Protein AF-A0A6G0VZD7-F1 (afdb_monomer)

Foldseek 3Di:
DKWFWDDDDDDDDDDDDDDDDPDPDPDDCVPVPDDDDDDDDDDDDDDDPDPPDPDPPDDPPVLLVVLVVLDPDPDPDSALDDALCPDDWAQDPNATEGEHPCVLVSVLLVVLLVVCSPDPLSVVVLVPDPFLSSVLSVCSSPRGDDSVSVVSVCVLQPVVFDWDADPVRYTYTYNDDHNLSSQVSRCVVPAQKKKWKDFPDPPDPRNTDIDGHNAAEFADAFLLCVQVRQCVQQDKDWDQDPTPRGIMIIGMDGDRMHHYDHVNYDPPDDDDPVRHDQWHADPNIIIGDDD

Secondary structure (DSSP, 8-state):
------PPPPP------------TT----GGG--------PPPP------------SS---HHHHHHHHT--S------SS--GGGPPPEEETTEEEEEE--HHHHHHHHHHHHHHHH-HHHHHHHHH---HHHHHHHHHHHH-S-HHHHHHHHHHHTTTSPEEEPTTSEEEEE----HHHHHHHH-TTS-SEEEEEEESSTT-TTSEEEEEESSEE---SSGGGHHHHHHHHHS-EEEE-TTTSSEEEEEEEE-S---EE-TTS-TT----GGGS-SEEEETTEEEE---

Mean predicted aligned error: 14.08 Å

pLDDT: mean 77.72, std 22.99, range [26.14, 97.94]

Solvent-accessible surface area (backbone atoms only — not comparable to full-atom values): 17922 Å² total; per-residue (Å²): 120,64,39,38,57,49,84,87,89,84,86,84,90,87,83,89,82,91,79,77,101,77,75,92,77,77,76,81,56,74,91,79,66,71,70,80,93,70,92,80,79,90,82,88,80,84,85,78,93,67,81,74,71,80,72,75,92,62,82,79,59,64,68,62,46,56,44,60,71,69,56,97,59,95,68,90,71,93,60,76,70,81,53,27,78,79,50,76,72,42,80,54,96,95,40,38,36,41,52,28,48,33,59,32,54,52,52,52,42,49,54,51,21,48,45,39,72,78,31,70,69,41,35,55,54,41,72,73,46,86,43,67,55,46,47,48,21,51,47,38,50,76,65,30,72,48,78,62,52,58,51,51,51,46,65,66,44,55,87,75,32,70,72,44,80,47,98,83,71,34,39,36,30,65,49,75,68,52,46,67,58,46,40,52,69,53,25,58,96,56,35,18,28,38,35,43,33,38,29,76,54,85,93,42,93,49,30,77,37,79,46,74,27,32,53,40,84,45,76,44,92,46,60,77,40,47,53,64,29,50,49,61,60,40,45,74,43,78,44,73,28,95,87,77,70,41,60,23,40,36,35,35,41,72,48,76,38,44,42,68,44,55,87,61,54,65,92,88,62,88,72,62,76,85,54,46,62,55,58,41,71,55,92,76,27,45,14,56,49,88,132

Organism: Aphis craccivora (NCBI:txid307492)

Structure (mmCIF, N/CA/C/O backbone):
data_AF-A0A6G0VZD7-F1
#
_entry.id   AF-A0A6G0VZD7-F1
#
loop_
_atom_site.group_PDB
_atom_site.id
_atom_site.type_symbol
_atom_site.label_atom_id
_atom_site.label_alt_id
_atom_site.label_comp_id
_atom_site.label_asym_id
_atom_site.label_entity_id
_atom_site.label_seq_id
_atom_site.pdbx_PDB_ins_code
_atom_site.Cartn_x
_atom_site.Cartn_y
_atom_site.Cartn_z
_atom_site.occupancy
_atom_site.B_iso_or_equiv
_atom_site.auth_seq_id
_atom_site.auth_comp_id
_atom_site.auth_asym_id
_atom_site.auth_atom_id
_atom_site.pdbx_PDB_model_num
ATOM 1 N N . MET A 1 1 ? 7.278 -0.079 5.081 1.00 34.28 1 MET A N 1
ATOM 2 C CA . MET A 1 1 ? 8.484 0.716 4.776 1.00 34.28 1 MET A CA 1
ATOM 3 C C . MET A 1 1 ? 8.206 1.462 3.483 1.00 34.28 1 MET A C 1
ATOM 5 O O . MET A 1 1 ? 7.762 0.816 2.543 1.00 34.28 1 MET A O 1
ATOM 9 N N . HIS A 1 2 ? 8.312 2.791 3.491 1.00 32.62 2 HIS A N 1
ATOM 10 C CA . HIS A 1 2 ? 7.679 3.671 2.505 1.00 32.62 2 HIS A CA 1
ATOM 11 C C . HIS A 1 2 ? 8.630 4.766 2.012 1.00 32.62 2 HIS A C 1
ATOM 13 O O . HIS A 1 2 ? 9.631 5.023 2.663 1.00 32.62 2 HIS A O 1
ATOM 19 N N . LEU A 1 3 ? 8.330 5.346 0.854 1.00 30.94 3 LEU A N 1
ATOM 20 C CA . LEU A 1 3 ? 9.255 6.007 -0.064 1.00 30.94 3 LEU A CA 1
ATOM 21 C C . LEU A 1 3 ? 8.442 7.107 -0.819 1.00 30.94 3 LEU A C 1
ATOM 23 O O . LEU A 1 3 ? 7.306 6.808 -1.193 1.00 30.94 3 LEU A O 1
ATOM 27 N N . GLU A 1 4 ? 9.015 8.288 -1.142 1.00 47.53 4 GLU A N 1
ATOM 28 C CA . GLU A 1 4 ? 8.396 9.515 -1.770 1.00 47.53 4 GLU A CA 1
ATOM 29 C C . GLU A 1 4 ? 8.800 9.943 -3.233 1.00 47.53 4 GLU A C 1
ATOM 31 O O . GLU A 1 4 ? 9.709 9.407 -3.825 1.00 47.53 4 GLU A O 1
ATOM 36 N N . GLY A 1 5 ? 8.295 11.040 -3.828 1.00 28.33 5 GLY A N 1
ATOM 37 C CA . GLY A 1 5 ? 9.276 11.900 -4.528 1.00 28.33 5 GLY A CA 1
ATOM 38 C C . GLY A 1 5 ? 8.894 13.142 -5.312 1.00 28.33 5 GLY A C 1
ATOM 39 O O . GLY A 1 5 ? 7.770 13.619 -5.232 1.00 28.33 5 GLY A O 1
ATOM 40 N N . ILE A 1 6 ? 9.921 13.724 -5.955 1.00 49.47 6 ILE A N 1
ATOM 41 C CA . ILE A 1 6 ? 10.034 15.157 -6.288 1.00 49.47 6 ILE A CA 1
ATOM 42 C C . ILE A 1 6 ? 10.429 15.379 -7.768 1.00 49.47 6 ILE A C 1
ATOM 44 O O . ILE A 1 6 ? 11.366 14.745 -8.243 1.00 49.47 6 ILE A O 1
ATOM 48 N N . GLU A 1 7 ? 9.744 16.305 -8.458 1.00 44.50 7 GLU A N 1
ATOM 49 C CA . GLU A 1 7 ? 9.974 16.775 -9.848 1.00 44.50 7 GLU A CA 1
ATOM 50 C C . GLU A 1 7 ? 11.036 17.914 -9.980 1.00 44.50 7 GLU A C 1
ATOM 52 O O . GLU A 1 7 ? 11.444 18.487 -8.967 1.00 44.50 7 GLU A O 1
ATOM 57 N N . PRO A 1 8 ? 11.536 18.247 -11.201 1.00 38.12 8 PRO A N 1
ATOM 58 C CA . PRO A 1 8 ? 12.857 18.866 -11.399 1.00 38.12 8 PRO A CA 1
ATOM 59 C C . PRO A 1 8 ? 12.905 20.409 -11.478 1.00 38.12 8 PRO A C 1
ATOM 61 O O . PRO A 1 8 ? 11.964 21.080 -11.891 1.00 38.12 8 PRO A O 1
ATOM 64 N N . LEU A 1 9 ? 14.083 20.961 -11.148 1.00 30.73 9 LEU A N 1
ATOM 65 C CA . LEU A 1 9 ? 14.437 22.391 -11.174 1.00 30.73 9 LEU A CA 1
ATOM 66 C C . LEU A 1 9 ? 14.861 22.891 -12.569 1.00 30.73 9 LEU A C 1
ATOM 68 O O . LEU A 1 9 ? 15.803 22.367 -13.167 1.00 30.73 9 LEU A O 1
ATOM 72 N N . THR A 1 10 ? 14.259 23.992 -13.025 1.00 30.97 10 THR A N 1
ATOM 73 C CA . THR A 1 10 ? 14.742 24.829 -14.139 1.00 30.97 10 THR A CA 1
ATOM 74 C C . THR A 1 10 ? 15.652 25.959 -13.637 1.00 30.97 10 THR A C 1
ATOM 76 O O . THR A 1 10 ? 15.308 26.663 -12.690 1.00 30.97 10 THR A O 1
ATOM 79 N N . LYS A 1 11 ? 16.811 26.150 -14.286 1.00 29.55 11 LYS A N 1
ATOM 80 C CA . LYS A 1 11 ? 17.779 27.243 -14.050 1.00 29.55 11 LYS A CA 1
ATOM 81 C C . LYS A 1 11 ? 17.488 28.458 -14.946 1.00 29.55 11 LYS A C 1
ATOM 83 O O . LYS A 1 11 ? 17.209 28.242 -16.121 1.00 29.55 11 LYS A O 1
ATOM 88 N N . LEU A 1 12 ? 17.705 29.683 -14.437 1.00 28.78 12 LEU A N 1
ATOM 89 C CA . LEU A 1 12 ? 18.718 30.662 -14.913 1.00 28.78 12 LEU A CA 1
ATOM 90 C C . LEU A 1 12 ? 18.488 32.097 -14.366 1.00 28.78 12 LEU A C 1
ATOM 92 O O . LEU A 1 12 ? 17.461 32.693 -14.661 1.00 28.78 12 LEU A O 1
ATOM 96 N N . ASN A 1 13 ? 19.541 32.616 -13.703 1.00 26.48 13 ASN A N 1
ATOM 97 C CA . ASN A 1 13 ? 20.134 33.979 -13.744 1.00 26.48 13 ASN A CA 1
ATOM 98 C C . ASN A 1 13 ? 19.316 35.211 -13.297 1.00 26.48 13 ASN A C 1
ATOM 100 O O . ASN A 1 13 ? 18.124 35.281 -13.531 1.00 26.48 13 ASN A O 1
ATOM 104 N N . SER A 1 14 ? 19.872 36.306 -12.760 1.00 27.41 14 SER A N 1
ATOM 105 C CA . SER A 1 14 ? 21.191 36.726 -12.236 1.00 27.41 14 SER A CA 1
ATOM 106 C C . SER A 1 14 ? 21.019 38.190 -11.785 1.00 27.41 14 SER A C 1
ATOM 108 O O . SER A 1 14 ? 20.418 38.927 -12.562 1.00 27.41 14 SER A O 1
ATOM 110 N N . SER A 1 15 ? 21.577 38.623 -10.649 1.00 27.17 15 SER A N 1
ATOM 111 C CA . SER A 1 15 ? 22.196 39.959 -10.460 1.00 27.17 15 SER A CA 1
ATOM 112 C C . SER A 1 15 ? 22.504 40.228 -8.982 1.00 27.17 15 SER A C 1
ATOM 114 O O . SER A 1 15 ? 21.659 39.996 -8.119 1.00 27.17 15 SER A O 1
ATOM 116 N N . ASP A 1 16 ? 23.720 40.716 -8.757 1.00 27.56 16 ASP A N 1
ATOM 117 C CA . ASP A 1 16 ? 24.373 41.101 -7.503 1.00 27.56 16 ASP A CA 1
ATOM 118 C C . ASP A 1 16 ? 23.571 42.094 -6.638 1.00 27.56 16 ASP A C 1
ATOM 120 O O . ASP A 1 16 ? 22.875 42.953 -7.173 1.00 27.56 16 ASP A O 1
ATOM 124 N N . ASP A 1 17 ? 23.691 42.028 -5.306 1.00 26.14 17 ASP A N 1
ATOM 125 C CA . ASP A 1 17 ? 24.612 42.898 -4.550 1.00 26.14 17 ASP A CA 1
ATOM 126 C C . ASP A 1 17 ? 24.594 42.562 -3.037 1.00 26.14 17 ASP A C 1
ATOM 128 O O . ASP A 1 17 ? 23.598 42.138 -2.452 1.00 26.14 17 ASP A O 1
ATOM 132 N N . SER A 1 18 ? 25.773 42.724 -2.453 1.00 34.00 18 SER A N 1
ATOM 133 C CA . SER A 1 18 ? 26.237 42.608 -1.073 1.00 34.00 18 SER A CA 1
ATOM 134 C C . SER A 1 18 ? 25.230 42.789 0.079 1.00 34.00 18 SER A C 1
ATOM 136 O O . SER A 1 18 ? 24.565 43.811 0.211 1.00 34.00 18 SER A O 1
ATOM 138 N N . THR A 1 19 ? 25.228 41.844 1.034 1.00 28.44 19 THR A N 1
ATOM 139 C CA . THR A 1 19 ? 25.033 42.140 2.472 1.00 28.44 19 THR A CA 1
ATOM 140 C C . THR A 1 19 ? 25.391 40.951 3.382 1.00 28.44 19 THR A C 1
ATOM 142 O O . THR A 1 19 ? 24.790 39.887 3.328 1.00 28.44 19 THR A O 1
ATOM 145 N N . SER A 1 20 ? 26.369 41.201 4.258 1.00 34.16 20 SER A N 1
ATOM 146 C CA . SER A 1 20 ? 26.693 40.531 5.530 1.00 34.16 20 SER A CA 1
ATOM 147 C C . SER A 1 20 ? 26.872 39.004 5.577 1.00 34.16 20 SER A C 1
ATOM 149 O O . SER A 1 20 ? 25.915 38.237 5.643 1.00 34.16 20 SER A O 1
ATOM 151 N N . GLU A 1 21 ? 28.127 38.590 5.767 1.00 38.69 21 GLU A N 1
ATOM 152 C CA . GLU A 1 21 ? 28.511 37.342 6.436 1.00 38.69 21 GLU A CA 1
ATOM 153 C C . GLU A 1 21 ? 27.916 37.281 7.857 1.00 38.69 21 GLU A C 1
ATOM 155 O O . GLU A 1 21 ? 28.543 37.698 8.828 1.00 38.69 21 GLU A O 1
ATOM 160 N N . LYS A 1 22 ? 26.683 36.782 7.989 1.00 41.47 22 LYS A N 1
ATOM 161 C CA . LYS A 1 22 ? 26.094 36.306 9.251 1.00 41.47 22 LYS A CA 1
ATOM 162 C C . LYS A 1 22 ? 25.025 35.248 8.961 1.00 41.47 22 LYS A C 1
ATOM 164 O O . LYS A 1 22 ? 23.849 35.579 8.895 1.00 41.47 22 LYS A O 1
ATOM 169 N N . SER A 1 23 ? 25.408 33.979 8.826 1.00 37.03 23 SER A N 1
ATOM 170 C CA . SER A 1 23 ? 24.446 32.873 9.018 1.00 37.03 23 SER A CA 1
ATOM 171 C C . SER A 1 23 ? 25.062 31.522 9.406 1.00 37.03 23 SER A C 1
ATOM 173 O O . SER A 1 23 ? 24.380 30.505 9.353 1.00 37.03 23 SER A O 1
ATOM 175 N N . LEU A 1 24 ? 26.326 31.474 9.847 1.00 35.16 24 LEU A N 1
ATOM 176 C CA . LEU A 1 24 ? 26.974 30.209 10.232 1.00 35.16 24 LEU A CA 1
ATOM 177 C C . LEU A 1 24 ? 26.784 29.794 11.705 1.00 35.16 24 LEU A C 1
ATOM 179 O O . LEU A 1 24 ? 27.427 28.846 12.129 1.00 35.16 24 LEU A O 1
ATOM 183 N N . ASP A 1 25 ? 25.879 30.428 12.458 1.00 41.25 25 ASP A N 1
ATOM 184 C CA . ASP A 1 25 ? 25.585 30.066 13.860 1.00 41.25 25 ASP A CA 1
ATOM 185 C C . ASP A 1 25 ? 24.070 30.025 14.163 1.00 41.25 25 ASP A C 1
ATOM 187 O O . ASP A 1 25 ? 23.598 30.513 15.193 1.00 41.25 25 ASP A O 1
ATOM 191 N N . GLU A 1 26 ? 23.266 29.431 13.277 1.00 39.47 26 GLU A N 1
ATOM 192 C CA . GLU A 1 26 ? 21.915 28.999 13.659 1.00 39.47 26 GLU A CA 1
ATOM 193 C C . GLU A 1 26 ? 21.992 27.628 14.340 1.00 39.47 26 GLU A C 1
ATOM 195 O O . GLU A 1 26 ? 22.017 26.577 13.704 1.00 39.47 26 GLU A O 1
ATOM 200 N N . PHE A 1 27 ? 22.060 27.641 15.671 1.00 46.78 27 PHE A N 1
ATOM 201 C CA . PHE A 1 27 ? 21.931 26.431 16.475 1.00 46.78 27 PHE A CA 1
ATOM 202 C C . PHE A 1 27 ? 20.505 25.875 16.369 1.00 46.78 27 PHE A C 1
ATOM 204 O O . PHE A 1 27 ? 19.533 26.565 16.687 1.00 46.78 27 PHE A O 1
ATOM 211 N N . GLU A 1 28 ? 20.383 24.605 15.975 1.00 40.72 28 GLU A N 1
ATOM 212 C CA . GLU A 1 28 ? 19.114 23.881 15.987 1.00 40.72 28 GLU A CA 1
ATOM 213 C C . GLU A 1 28 ? 18.522 23.835 17.404 1.00 40.72 28 GLU A C 1
ATOM 215 O O . GLU A 1 28 ? 19.101 23.283 18.341 1.00 40.72 28 GLU A O 1
ATOM 220 N N . ASN A 1 29 ? 17.320 24.385 17.560 1.00 54.06 29 ASN A N 1
ATOM 221 C CA . ASN A 1 29 ? 16.573 24.353 18.812 1.00 54.06 29 ASN A CA 1
ATOM 222 C C . ASN A 1 29 ? 15.575 23.186 18.831 1.00 54.06 29 ASN A C 1
ATOM 224 O O . ASN A 1 29 ? 14.357 23.386 18.881 1.00 54.06 29 ASN A O 1
ATOM 228 N N . TRP A 1 30 ? 16.084 21.955 18.795 1.00 43.00 30 TRP A N 1
ATOM 229 C CA . TRP A 1 30 ? 15.253 20.771 19.008 1.00 43.00 30 TRP A CA 1
ATOM 230 C C . TRP A 1 30 ? 14.670 20.787 20.432 1.00 43.00 30 TRP A C 1
ATOM 232 O O . TRP A 1 30 ? 15.390 20.815 21.431 1.00 43.00 30 TRP A O 1
ATOM 242 N N . GLY A 1 31 ? 13.338 20.813 20.536 1.00 49.12 31 GLY A N 1
ATOM 243 C CA . GLY A 1 31 ? 12.619 20.705 21.812 1.00 49.12 31 GLY A CA 1
ATOM 244 C C . GLY A 1 31 ? 12.655 21.936 22.732 1.00 49.12 31 GLY A C 1
ATOM 245 O O . GLY A 1 31 ? 12.258 21.818 23.890 1.00 49.12 31 GLY A O 1
ATOM 246 N N . GLY A 1 32 ? 13.098 23.111 22.266 1.00 49.31 32 GLY A N 1
ATOM 247 C CA . GLY A 1 32 ? 13.085 24.348 23.067 1.00 49.31 32 GLY A CA 1
ATOM 248 C C . GLY A 1 32 ? 14.172 24.433 24.150 1.00 49.31 32 GLY A C 1
ATOM 249 O O . GLY A 1 32 ? 14.052 25.236 25.076 1.00 49.31 32 GLY A O 1
ATOM 250 N N . LEU A 1 33 ? 15.209 23.593 24.072 1.00 52.69 33 LEU A N 1
ATOM 251 C CA . LEU A 1 33 ? 16.253 23.454 25.095 1.00 52.69 33 LEU A CA 1
ATOM 252 C C . LEU A 1 33 ? 17.585 24.126 24.735 1.00 52.69 33 LEU A C 1
ATOM 254 O O . LEU A 1 33 ? 18.528 24.035 25.525 1.00 52.69 33 LEU A O 1
ATOM 258 N N . GLY A 1 34 ? 17.674 24.819 23.597 1.00 46.91 34 GLY A N 1
ATOM 259 C CA . GLY A 1 34 ? 18.856 25.600 23.238 1.00 46.91 34 GLY A CA 1
ATOM 260 C C . GLY A 1 34 ? 19.119 26.692 24.277 1.00 46.91 34 GLY A C 1
ATOM 261 O O . GLY A 1 34 ? 18.441 27.717 24.297 1.00 46.91 34 GLY A O 1
ATOM 262 N N . LYS A 1 35 ? 20.084 26.474 25.176 1.00 51.50 35 LYS A N 1
ATOM 263 C CA . LYS A 1 35 ? 20.547 27.503 26.112 1.00 51.50 35 LYS A CA 1
ATOM 264 C C . LYS A 1 35 ? 21.835 28.123 25.574 1.00 51.50 35 LYS A C 1
ATOM 266 O O . LYS A 1 35 ? 22.757 27.371 25.260 1.00 51.50 35 LYS A O 1
ATOM 271 N N . PRO A 1 36 ? 21.943 29.462 25.512 1.00 44.94 36 PRO A N 1
ATOM 272 C CA . PRO A 1 36 ? 23.214 30.108 25.223 1.00 44.94 36 PRO A CA 1
ATOM 273 C C . PRO A 1 36 ? 24.221 29.765 26.329 1.00 44.94 36 PRO A C 1
ATOM 275 O O . PRO A 1 36 ? 23.852 29.674 27.502 1.00 44.94 36 PRO A O 1
ATOM 278 N N . ASN A 1 37 ? 25.481 29.546 25.946 1.00 42.22 37 ASN A N 1
ATOM 279 C CA . ASN A 1 37 ? 26.585 29.221 26.851 1.00 42.22 37 ASN A CA 1
ATOM 280 C C . ASN A 1 37 ? 26.626 30.180 28.054 1.00 42.22 37 ASN A C 1
ATOM 282 O O . ASN A 1 37 ? 26.999 31.343 27.919 1.00 42.22 37 ASN A O 1
ATOM 286 N N . ILE A 1 38 ? 26.292 29.677 29.244 1.00 41.00 38 ILE A N 1
ATOM 287 C CA . ILE A 1 38 ? 26.632 30.314 30.519 1.00 41.00 38 ILE A CA 1
ATOM 288 C C . ILE A 1 38 ? 27.769 29.480 31.123 1.00 41.00 38 ILE A C 1
ATOM 290 O O . ILE A 1 38 ? 27.589 28.269 31.285 1.00 41.00 38 ILE A O 1
ATOM 294 N N . PRO A 1 39 ? 28.925 30.068 31.481 1.00 35.41 39 PRO A N 1
ATOM 295 C CA . PRO A 1 39 ? 29.993 29.327 32.139 1.00 35.41 39 PRO A CA 1
ATOM 296 C C . PRO A 1 39 ? 29.530 28.909 33.540 1.00 35.41 39 PRO A C 1
ATOM 298 O O . PRO A 1 39 ? 29.250 29.753 34.392 1.00 35.41 39 PRO A O 1
ATOM 301 N N . VAL A 1 40 ? 29.434 27.603 33.793 1.00 38.69 40 VAL A N 1
ATOM 302 C CA . VAL A 1 40 ? 29.089 27.063 35.115 1.00 38.69 40 VAL A CA 1
ATOM 303 C C . VAL A 1 40 ? 30.378 26.846 35.910 1.00 38.69 40 VAL A C 1
ATOM 305 O O . VAL A 1 40 ? 31.167 25.959 35.597 1.00 38.69 40 VAL A O 1
ATOM 308 N N . PHE A 1 41 ? 30.588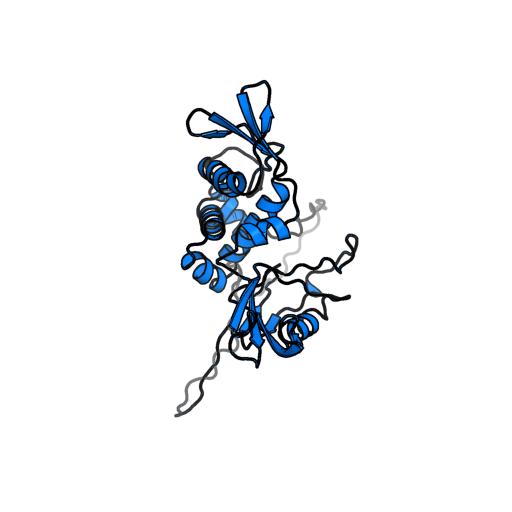 27.651 36.954 1.00 34.19 41 PHE A N 1
ATOM 309 C CA . PHE A 1 41 ? 31.619 27.412 37.970 1.00 34.19 41 PHE A CA 1
ATOM 310 C C . PHE A 1 41 ? 31.285 26.164 38.815 1.00 34.19 41 PHE A C 1
ATOM 312 O O . PHE A 1 41 ? 30.108 25.920 39.105 1.00 34.19 41 PHE A O 1
ATOM 319 N N . PRO A 1 42 ? 32.284 25.381 39.267 1.00 37.66 42 PRO A N 1
ATOM 320 C CA . PRO A 1 42 ? 32.035 24.136 39.981 1.00 37.66 42 PRO A CA 1
ATOM 321 C C . PRO A 1 42 ? 31.642 24.410 41.439 1.00 37.66 42 PRO A C 1
ATOM 323 O O . PRO A 1 42 ? 32.403 25.008 42.198 1.00 37.66 42 PRO A O 1
ATOM 326 N N . LYS A 1 43 ? 30.471 23.922 41.865 1.00 37.00 43 LYS A N 1
ATOM 327 C CA . LYS A 1 43 ? 30.165 23.735 43.291 1.00 37.00 43 LYS A CA 1
ATOM 328 C C . LYS A 1 43 ? 30.382 22.275 43.672 1.00 37.00 43 LYS A C 1
ATOM 330 O O . LYS A 1 43 ? 29.736 21.376 43.142 1.00 37.00 43 LYS A O 1
ATOM 335 N N . CYS A 1 44 ? 31.312 22.088 44.599 1.00 30.48 44 CYS A N 1
ATOM 336 C CA . CYS A 1 44 ? 31.650 20.835 45.252 1.00 30.48 44 CYS A CA 1
ATOM 337 C C . CYS A 1 44 ? 30.641 20.542 46.378 1.00 30.48 44 CYS A C 1
ATOM 339 O O . CYS A 1 44 ? 30.455 21.393 47.246 1.00 30.48 44 CYS A O 1
ATOM 341 N N . CYS A 1 45 ? 30.014 19.362 46.377 1.00 32.94 45 CYS A N 1
ATOM 342 C CA . CYS A 1 45 ? 29.608 18.646 47.593 1.00 32.94 45 CYS A CA 1
ATOM 343 C C . CYS A 1 45 ? 29.202 17.192 47.285 1.00 32.94 45 CYS A C 1
ATOM 345 O O . CYS A 1 45 ? 28.618 16.873 46.250 1.00 32.94 45 CYS A O 1
ATOM 347 N N . GLU A 1 46 ? 29.592 16.307 48.198 1.00 33.91 46 GLU A N 1
ATOM 348 C CA . GLU A 1 46 ? 29.735 14.866 48.026 1.00 33.91 46 GLU A CA 1
ATOM 349 C C . GLU A 1 46 ? 28.439 14.045 48.165 1.00 33.91 46 GLU A C 1
ATOM 351 O O . GLU A 1 46 ? 27.540 14.337 48.949 1.00 33.91 46 GLU A O 1
ATOM 356 N N . SER A 1 47 ? 28.442 12.949 47.403 1.00 40.81 47 SER A N 1
ATOM 357 C CA . SER A 1 47 ? 27.858 11.615 47.606 1.00 40.81 47 SER A CA 1
ATOM 358 C C . SER A 1 47 ? 26.500 11.434 48.317 1.00 40.81 47 SER A C 1
ATOM 360 O O . SER A 1 47 ? 26.372 11.486 49.535 1.00 40.81 47 SER A O 1
ATOM 362 N N . LYS A 1 48 ? 25.513 10.955 47.542 1.00 36.50 48 LYS A N 1
ATOM 363 C CA . LYS A 1 48 ? 24.680 9.795 47.921 1.00 36.50 48 LYS A CA 1
ATOM 364 C C . LYS A 1 48 ? 24.448 8.941 46.675 1.00 36.50 48 LYS A C 1
ATOM 366 O O . LYS A 1 48 ? 23.773 9.380 45.746 1.00 36.50 48 LYS A O 1
ATOM 371 N N . ASN A 1 49 ? 24.994 7.723 46.659 1.00 39.88 49 ASN A N 1
ATOM 372 C CA . ASN A 1 49 ? 24.777 6.725 45.607 1.00 39.88 49 ASN A CA 1
ATOM 373 C C . ASN A 1 49 ? 23.302 6.287 45.574 1.00 39.88 49 ASN A C 1
ATOM 375 O O . ASN A 1 49 ? 22.924 5.247 46.110 1.00 39.88 49 ASN A O 1
ATOM 379 N N . LYS A 1 50 ? 22.440 7.080 44.932 1.00 39.75 50 LYS A N 1
ATOM 380 C CA . LYS A 1 50 ? 21.138 6.602 44.468 1.00 39.75 50 LYS A CA 1
ATOM 381 C C . LYS A 1 50 ? 21.387 5.839 43.175 1.00 39.75 50 LYS A C 1
ATOM 383 O O . LYS A 1 50 ? 21.853 6.428 42.203 1.00 39.75 50 LYS A O 1
ATOM 388 N N . ARG A 1 51 ? 21.079 4.537 43.162 1.00 41.94 51 ARG A N 1
ATOM 389 C CA . ARG A 1 51 ? 21.009 3.742 41.926 1.00 41.94 51 ARG A CA 1
ATOM 390 C C . ARG A 1 51 ? 20.186 4.536 40.907 1.00 41.94 51 ARG A C 1
ATOM 392 O O . ARG A 1 51 ? 18.986 4.726 41.111 1.00 41.94 51 ARG A O 1
ATOM 399 N N . LYS A 1 52 ? 20.834 5.049 39.855 1.00 41.00 52 LYS A N 1
ATOM 400 C CA . LYS A 1 52 ? 20.141 5.688 38.734 1.00 41.00 52 LYS A CA 1
ATOM 401 C C . LYS A 1 52 ? 19.201 4.630 38.163 1.00 41.00 52 LYS A C 1
ATOM 403 O O . LYS A 1 52 ? 19.661 3.578 37.729 1.00 41.00 52 LYS A O 1
ATOM 408 N N . ARG A 1 53 ? 17.887 4.869 38.224 1.00 40.56 53 ARG A N 1
ATOM 409 C CA . ARG A 1 53 ? 16.943 4.105 37.400 1.00 40.56 53 ARG A CA 1
ATOM 410 C C . ARG A 1 53 ? 17.432 4.244 35.965 1.00 40.56 53 ARG A C 1
ATOM 412 O O . ARG A 1 53 ? 17.708 5.369 35.552 1.00 40.56 53 ARG A O 1
ATOM 419 N N . ASN A 1 54 ? 17.559 3.124 35.256 1.00 37.81 54 ASN A N 1
ATOM 420 C CA . ASN A 1 54 ? 17.849 3.135 33.829 1.00 37.81 54 ASN A CA 1
ATOM 421 C C . ASN A 1 54 ? 16.866 4.109 33.178 1.00 37.81 54 ASN A C 1
ATOM 423 O O . ASN A 1 54 ? 15.654 3.902 33.240 1.00 37.81 54 ASN A O 1
ATOM 427 N N . THR A 1 55 ? 17.385 5.214 32.652 1.00 42.16 55 THR A N 1
ATOM 428 C CA . THR A 1 55 ? 16.604 6.129 31.833 1.00 42.16 55 THR A CA 1
ATOM 429 C C . THR A 1 55 ? 16.187 5.327 30.619 1.00 42.16 55 THR A C 1
ATOM 431 O O . THR A 1 55 ? 17.042 4.807 29.903 1.00 42.16 55 THR A O 1
ATOM 434 N N . THR A 1 56 ? 14.882 5.137 30.463 1.00 43.62 56 THR A N 1
ATOM 435 C CA . THR A 1 56 ? 14.271 4.459 29.327 1.00 43.62 56 THR A CA 1
ATOM 436 C C . THR A 1 56 ? 14.851 5.080 28.060 1.00 43.62 56 THR A C 1
ATOM 438 O O . THR A 1 56 ? 14.597 6.244 27.774 1.00 43.62 56 THR A O 1
ATOM 441 N N . TYR A 1 57 ? 15.712 4.337 27.365 1.00 47.62 57 TYR A N 1
ATOM 442 C CA . TYR A 1 57 ? 16.533 4.815 26.247 1.00 47.62 57 TYR A CA 1
ATOM 443 C C . TYR A 1 57 ? 15.726 4.861 24.939 1.00 47.62 57 TYR A C 1
ATOM 445 O O . TYR A 1 57 ? 16.169 4.405 23.891 1.00 47.62 57 TYR A O 1
ATOM 453 N N . MET A 1 58 ? 14.491 5.340 25.033 1.00 44.75 58 MET A N 1
ATOM 454 C CA . MET A 1 58 ? 13.597 5.582 23.913 1.00 44.75 58 MET A CA 1
ATOM 455 C C . MET A 1 58 ? 12.930 6.915 24.229 1.00 44.75 58 MET A C 1
ATOM 457 O O . MET A 1 58 ? 12.108 7.003 25.147 1.00 44.75 58 MET A O 1
ATOM 461 N N . GLU A 1 59 ? 13.339 7.966 23.526 1.00 49.09 59 GLU A N 1
ATOM 462 C CA . GLU A 1 59 ? 12.547 9.187 23.491 1.00 49.09 59 GLU A CA 1
ATOM 463 C C . GLU A 1 59 ? 11.140 8.821 23.011 1.00 49.09 59 GLU A C 1
ATOM 465 O O . GLU A 1 59 ? 10.952 7.953 22.156 1.00 49.09 59 GLU A O 1
ATOM 470 N N . LYS A 1 60 ? 10.125 9.412 23.637 1.00 48.22 60 LYS A N 1
ATOM 471 C CA . LYS A 1 60 ? 8.744 9.211 23.207 1.00 48.22 60 LYS A CA 1
ATOM 472 C C . LYS A 1 60 ? 8.615 9.807 21.811 1.00 48.22 60 LYS A C 1
ATOM 474 O O . LYS A 1 60 ? 8.847 11.000 21.681 1.00 48.22 60 LYS A O 1
ATOM 479 N N . THR A 1 61 ? 8.216 9.019 20.817 1.00 53.69 61 THR A N 1
ATOM 480 C CA . THR A 1 61 ? 7.800 9.506 19.491 1.00 53.69 61 THR A CA 1
ATOM 481 C C . THR A 1 61 ? 6.570 10.406 19.653 1.00 53.69 61 THR A C 1
ATOM 483 O O . THR A 1 61 ? 5.475 9.884 19.913 1.00 53.69 61 THR A O 1
ATOM 486 N N . PRO A 1 62 ? 6.718 11.742 19.570 1.00 56.78 62 PRO A N 1
ATOM 487 C CA . PRO A 1 62 ? 5.640 12.681 19.864 1.00 56.78 62 PRO A CA 1
ATOM 488 C C . PRO A 1 62 ? 4.466 12.563 18.881 1.00 56.78 62 PRO A C 1
ATOM 490 O O . PRO A 1 62 ? 3.351 12.954 19.220 1.00 56.78 62 PRO A O 1
ATOM 493 N N . GLU A 1 63 ? 4.674 11.993 17.696 1.00 57.38 63 GLU A N 1
ATOM 494 C CA . GLU A 1 63 ? 3.659 11.712 16.677 1.00 57.38 63 GLU A CA 1
ATOM 495 C C . GLU A 1 63 ? 2.714 10.598 17.140 1.00 57.38 63 GLU A C 1
ATOM 497 O O . GLU A 1 63 ? 1.492 10.772 17.159 1.00 57.38 63 GLU A O 1
ATOM 502 N N . ILE A 1 64 ? 3.279 9.481 17.614 1.00 59.19 64 ILE A N 1
ATOM 503 C CA . ILE A 1 64 ? 2.522 8.371 18.204 1.00 59.19 64 ILE A CA 1
ATOM 504 C C . ILE A 1 64 ? 1.798 8.860 19.462 1.00 59.19 64 ILE A C 1
ATOM 506 O O . ILE A 1 64 ? 0.606 8.608 19.635 1.00 59.19 64 ILE A O 1
ATOM 510 N N . ASP A 1 65 ? 2.479 9.634 20.304 1.00 56.62 65 ASP A N 1
ATOM 511 C CA . ASP A 1 65 ? 1.892 10.216 21.508 1.00 56.62 65 ASP A CA 1
ATOM 512 C C . ASP A 1 65 ? 0.765 11.212 21.189 1.00 56.62 65 ASP A C 1
ATOM 514 O O . ASP A 1 65 ? -0.265 11.179 21.856 1.00 56.62 65 ASP A O 1
ATOM 518 N N . ARG A 1 66 ? 0.869 12.038 20.139 1.00 58.38 66 ARG A N 1
ATOM 519 C CA . ARG A 1 66 ? -0.224 12.923 19.685 1.00 58.38 66 ARG A CA 1
ATOM 520 C C . ARG A 1 66 ? -1.468 12.141 19.270 1.00 58.38 66 ARG A C 1
ATOM 522 O O . ARG A 1 66 ? -2.583 12.584 19.555 1.00 58.38 66 ARG A O 1
ATOM 529 N N . ILE A 1 67 ? -1.297 10.990 18.620 1.00 58.47 67 ILE A N 1
ATOM 530 C CA . ILE A 1 67 ? -2.417 10.127 18.221 1.00 58.47 67 ILE A CA 1
ATOM 531 C C . ILE A 1 67 ? -3.004 9.399 19.441 1.00 58.47 67 ILE A C 1
ATOM 533 O O . ILE A 1 67 ? -4.221 9.235 19.555 1.00 58.47 67 ILE A O 1
ATOM 537 N N . LEU A 1 68 ? -2.165 8.990 20.394 1.00 55.88 68 LEU A N 1
ATOM 538 C CA . LEU A 1 68 ? -2.595 8.271 21.595 1.00 55.88 68 LEU A CA 1
ATOM 539 C C . LEU A 1 68 ? -3.208 9.179 22.675 1.00 55.88 68 LEU A C 1
ATOM 541 O O . LEU A 1 68 ? -4.126 8.747 23.371 1.00 55.88 68 LEU A O 1
ATOM 545 N N . GLN A 1 69 ? -2.756 10.428 22.804 1.00 54.41 69 GLN A N 1
ATOM 546 C CA . GLN A 1 69 ? -3.191 11.376 23.841 1.00 54.41 69 GLN A CA 1
ATOM 547 C C . GLN A 1 69 ? -4.537 12.054 23.537 1.00 54.41 69 GLN A C 1
ATOM 549 O O . GLN A 1 69 ? -5.159 12.599 24.444 1.00 54.41 69 GLN A O 1
ATOM 554 N N . LYS A 1 70 ? -5.049 11.979 22.300 1.00 53.88 70 LYS A N 1
ATOM 555 C CA . LYS A 1 70 ? -6.387 12.488 21.923 1.00 53.88 70 LYS A CA 1
ATOM 556 C C . LYS A 1 70 ? -7.552 11.558 22.310 1.00 53.88 70 LYS A C 1
ATOM 558 O O . LYS A 1 70 ? -8.695 11.796 21.920 1.00 53.88 70 LYS A O 1
ATOM 563 N N . LYS A 1 71 ? -7.297 10.478 23.055 1.00 50.62 71 LYS A N 1
ATOM 564 C CA . LYS A 1 71 ? -8.308 9.463 23.384 1.00 50.62 71 LYS A CA 1
ATOM 565 C C . LYS A 1 71 ? -9.182 9.891 24.574 1.00 50.62 71 LYS A C 1
ATOM 567 O O . LYS A 1 71 ? -8.703 10.012 25.693 1.00 50.62 71 LYS A O 1
ATOM 572 N N . ASN A 1 72 ? -10.500 9.955 24.368 1.00 50.06 72 ASN A N 1
ATOM 573 C CA . ASN A 1 72 ? -11.511 10.094 25.435 1.00 50.06 72 ASN A CA 1
ATOM 574 C C . ASN A 1 72 ? -11.808 8.771 26.186 1.00 50.06 72 ASN A C 1
ATOM 576 O O . ASN A 1 72 ? -12.867 8.621 26.794 1.00 50.06 72 ASN A O 1
ATOM 580 N N . THR A 1 73 ? -10.923 7.768 26.130 1.00 45.94 73 THR A N 1
ATOM 581 C CA . THR A 1 73 ? -11.185 6.426 26.688 1.00 45.94 73 THR A CA 1
ATOM 582 C C . THR A 1 73 ? -10.081 5.952 27.630 1.00 45.94 73 THR A C 1
ATOM 584 O O . THR A 1 73 ? -8.909 6.015 27.279 1.00 45.94 73 THR A O 1
ATOM 587 N N . ARG A 1 74 ? -10.478 5.374 28.776 1.00 43.38 74 ARG A N 1
ATOM 588 C CA . ARG A 1 74 ? -9.652 4.856 29.896 1.00 43.38 74 ARG A CA 1
ATOM 589 C C . ARG A 1 74 ? -8.693 3.682 29.582 1.00 43.38 74 ARG A C 1
ATOM 591 O O . ARG A 1 74 ? -8.194 3.047 30.507 1.00 43.38 74 ARG A O 1
ATOM 598 N N . SER A 1 75 ? -8.465 3.328 28.320 1.00 50.25 75 SER A N 1
ATOM 599 C CA . SER A 1 75 ? -7.622 2.176 27.968 1.00 50.25 75 SER A CA 1
ATOM 600 C C . SER A 1 75 ? -6.134 2.533 28.023 1.00 50.25 75 SER A C 1
ATOM 602 O O . SER A 1 75 ? -5.706 3.455 27.337 1.00 50.25 75 SER A O 1
ATOM 604 N N . ASN A 1 76 ? -5.343 1.755 28.771 1.00 52.84 76 ASN A N 1
ATOM 605 C CA . ASN A 1 76 ? -3.875 1.857 28.825 1.00 52.84 76 ASN A CA 1
ATOM 606 C C . ASN A 1 76 ? -3.169 1.189 27.621 1.00 52.84 76 ASN A C 1
ATOM 608 O O . ASN A 1 76 ? -1.943 1.086 27.607 1.00 52.84 76 ASN A O 1
ATOM 612 N N . LEU A 1 77 ? -3.913 0.682 26.627 1.00 49.53 77 LEU A N 1
ATOM 613 C CA . LEU A 1 77 ? -3.330 0.070 25.430 1.00 49.53 77 LEU A CA 1
ATOM 614 C C . LEU A 1 77 ? -2.927 1.155 24.419 1.00 49.53 77 LEU A C 1
ATOM 616 O O . LEU A 1 77 ? -3.770 1.770 23.754 1.00 49.53 77 LEU A O 1
ATOM 620 N N . ASN A 1 78 ? -1.615 1.338 24.268 1.00 61.44 78 ASN A N 1
ATOM 621 C CA . ASN A 1 78 ? -0.969 2.219 23.290 1.00 61.44 78 ASN A CA 1
ATOM 622 C C . ASN A 1 78 ? -1.023 1.650 21.857 1.00 61.44 78 ASN A C 1
ATOM 624 O O . ASN A 1 78 ? -0.016 1.619 21.159 1.00 61.44 78 ASN A O 1
ATOM 628 N N . THR A 1 79 ? -2.180 1.155 21.407 1.00 68.25 79 THR A N 1
ATOM 629 C CA . THR A 1 79 ? -2.343 0.625 20.044 1.00 68.25 79 THR A CA 1
ATOM 630 C C . THR A 1 79 ? -3.233 1.539 19.199 1.00 68.25 79 THR A C 1
ATOM 632 O O . THR A 1 79 ? -4.183 2.157 19.702 1.00 68.25 79 THR A O 1
ATOM 635 N N . LEU A 1 80 ? -2.897 1.656 17.908 1.00 82.56 80 LEU A N 1
ATOM 636 C CA . LEU A 1 80 ? -3.669 2.422 16.920 1.00 82.56 80 LEU A CA 1
ATOM 637 C C . LEU A 1 80 ? -4.951 1.690 16.510 1.00 82.56 80 LEU A C 1
ATOM 639 O O . LEU A 1 80 ? -5.975 2.326 16.292 1.00 82.56 80 LEU A O 1
ATOM 643 N N . LEU A 1 81 ? -4.909 0.358 16.458 1.00 91.12 81 LEU A N 1
ATOM 644 C CA . LEU A 1 81 ? -6.049 -0.507 16.166 1.00 91.12 81 LEU A CA 1
ATOM 645 C C . LEU A 1 81 ? -6.068 -1.696 17.130 1.00 91.12 81 LEU A C 1
ATOM 647 O O . LEU A 1 81 ? -5.023 -2.203 17.545 1.00 91.12 81 LEU A O 1
ATOM 651 N N . ILE A 1 82 ? -7.269 -2.143 17.490 1.00 91.00 82 ILE A N 1
ATOM 652 C CA . ILE A 1 82 ? -7.488 -3.392 18.224 1.00 91.00 82 ILE A CA 1
ATOM 653 C C . ILE A 1 82 ? -7.659 -4.523 17.208 1.00 91.00 82 ILE A C 1
ATOM 655 O O . ILE A 1 82 ? -8.501 -4.443 16.304 1.00 91.00 82 ILE A O 1
ATOM 659 N N . ASN A 1 83 ? -6.875 -5.588 17.373 1.00 92.25 83 ASN A N 1
ATOM 660 C CA . ASN A 1 83 ? -6.937 -6.752 16.499 1.00 92.25 83 ASN A CA 1
ATOM 661 C C . ASN A 1 83 ? -8.315 -7.429 16.567 1.00 92.25 83 ASN A C 1
ATOM 663 O O . ASN A 1 83 ? -8.911 -7.561 17.635 1.00 92.25 83 ASN A O 1
ATOM 667 N N . GLY A 1 84 ? -8.807 -7.886 15.419 1.00 92.81 84 GLY A N 1
ATOM 668 C CA . GLY A 1 84 ? -10.097 -8.547 15.265 1.00 92.81 84 GLY A CA 1
ATOM 669 C C . GLY A 1 84 ? -10.295 -9.794 16.131 1.00 92.81 84 GLY A C 1
ATOM 670 O O . GLY A 1 84 ? -11.402 -10.027 16.602 1.00 92.81 84 GLY A O 1
ATOM 671 N N . ASN A 1 85 ? -9.228 -10.547 16.426 1.00 92.00 85 ASN A N 1
ATOM 672 C CA . ASN A 1 85 ? -9.303 -11.758 17.256 1.00 92.00 85 ASN A CA 1
ATOM 673 C C . ASN A 1 85 ? -9.636 -11.480 18.728 1.00 92.00 85 ASN A C 1
ATOM 675 O O . ASN A 1 85 ? -10.097 -12.376 19.427 1.00 92.00 85 ASN A O 1
ATOM 679 N N . ILE A 1 86 ? -9.406 -10.252 19.199 1.00 90.62 86 ILE A N 1
ATOM 680 C CA . ILE A 1 86 ? -9.724 -9.816 20.567 1.00 90.62 86 ILE A CA 1
ATOM 681 C C . ILE A 1 86 ? -10.820 -8.741 20.588 1.00 90.62 86 ILE A C 1
ATOM 683 O O . ILE A 1 86 ? -11.135 -8.188 21.642 1.00 90.62 86 ILE A O 1
ATOM 687 N N . ALA A 1 87 ? -11.379 -8.401 19.424 1.00 88.12 87 ALA A N 1
ATOM 688 C CA . ALA A 1 87 ? -12.405 -7.381 19.295 1.00 88.12 87 ALA A CA 1
ATOM 689 C C . ALA A 1 87 ? -13.785 -7.939 19.663 1.00 88.12 87 ALA A C 1
ATOM 691 O O . ALA A 1 87 ? -14.105 -9.103 19.422 1.00 88.12 87 ALA A O 1
ATOM 692 N N . THR A 1 88 ? -14.636 -7.082 20.221 1.00 89.62 88 THR A N 1
ATOM 693 C CA . THR A 1 88 ? -16.025 -7.441 20.508 1.00 89.62 88 THR A CA 1
ATOM 694 C C . THR A 1 88 ? -16.891 -7.379 19.242 1.00 89.62 88 THR A C 1
ATOM 696 O O . THR A 1 88 ? -16.573 -6.636 18.308 1.00 89.62 88 THR A O 1
ATOM 699 N N . PRO A 1 89 ? -18.012 -8.128 19.189 1.00 91.62 89 PRO A N 1
ATOM 700 C CA . PRO A 1 89 ? -18.891 -8.127 18.024 1.00 91.62 89 PRO A CA 1
ATOM 701 C C . PRO A 1 89 ? -19.463 -6.740 17.699 1.00 91.62 89 PRO A C 1
ATOM 703 O O . PRO A 1 89 ? -20.049 -6.062 18.552 1.00 91.62 89 PRO A O 1
ATOM 706 N N . LEU A 1 90 ? -19.365 -6.351 16.430 1.00 93.19 90 LEU A N 1
ATOM 707 C CA . LEU A 1 90 ? -19.927 -5.117 15.891 1.00 93.19 90 LEU A CA 1
ATOM 708 C C . LEU A 1 90 ? -21.413 -5.294 15.585 1.00 93.19 90 LEU A C 1
ATOM 710 O O . LEU A 1 90 ? -21.841 -6.350 15.126 1.00 93.19 90 LEU A O 1
ATOM 714 N N . HIS A 1 91 ? -22.199 -4.243 15.809 1.00 92.44 91 HIS A N 1
ATOM 715 C CA . HIS A 1 91 ? -23.624 -4.215 15.478 1.00 92.44 91 HIS A CA 1
ATOM 716 C C . HIS A 1 91 ? -23.844 -3.220 14.342 1.00 92.44 91 HIS A C 1
ATOM 718 O O . HIS A 1 91 ? -23.691 -2.015 14.545 1.00 92.44 91 HIS A O 1
ATOM 724 N N . VAL A 1 92 ? -24.191 -3.727 13.159 1.00 90.38 92 VAL A N 1
ATOM 725 C CA . VAL A 1 92 ? -24.382 -2.936 11.935 1.00 90.38 92 VAL A CA 1
ATOM 726 C C . VAL A 1 92 ? -25.651 -3.418 11.242 1.00 90.38 92 VAL A C 1
ATOM 728 O O . VAL A 1 92 ? -25.820 -4.617 11.035 1.00 90.38 92 VAL A O 1
ATOM 731 N N . ALA A 1 93 ? -26.565 -2.497 10.922 1.00 87.56 93 ALA A N 1
ATOM 732 C CA . ALA A 1 93 ? -27.832 -2.796 10.242 1.00 87.56 93 ALA A CA 1
ATOM 733 C C . ALA A 1 93 ? -28.611 -3.985 10.858 1.00 87.56 93 ALA A C 1
ATOM 735 O O . ALA A 1 93 ? -29.058 -4.886 10.154 1.00 87.56 93 ALA A O 1
ATOM 736 N N . LYS A 1 94 ? -28.754 -3.999 12.194 1.00 86.25 94 LYS A N 1
ATOM 737 C CA . LYS A 1 94 ? -29.424 -5.060 12.985 1.00 86.25 94 LYS A CA 1
ATOM 738 C C . LYS A 1 94 ? -28.765 -6.449 12.919 1.00 86.25 94 LYS A C 1
ATOM 740 O O . LYS A 1 94 ? -29.314 -7.404 13.460 1.00 86.25 94 LYS A O 1
ATOM 745 N N . GLN A 1 95 ? -27.585 -6.567 12.319 1.00 89.62 95 GLN A N 1
ATOM 746 C CA . GLN A 1 95 ? -26.796 -7.794 12.275 1.00 89.62 95 GLN A CA 1
ATOM 747 C C . GLN A 1 95 ? -25.541 -7.666 13.140 1.00 89.62 95 GLN A C 1
ATOM 749 O O . GLN A 1 95 ? -25.018 -6.568 13.358 1.00 89.62 95 GLN A O 1
ATOM 754 N N . ARG A 1 96 ? -25.062 -8.807 13.641 1.00 92.94 96 ARG A N 1
ATOM 755 C CA . ARG A 1 96 ? -23.843 -8.894 14.447 1.00 92.94 96 ARG A CA 1
ATOM 756 C C . ARG A 1 96 ? -22.710 -9.428 13.586 1.00 92.94 96 ARG A C 1
ATOM 758 O O . ARG A 1 96 ? -22.891 -10.435 12.906 1.00 92.94 96 ARG A O 1
ATOM 765 N N . TYR A 1 97 ? -21.565 -8.761 13.634 1.00 94.06 97 TYR A N 1
ATOM 766 C CA . TYR A 1 97 ? -20.381 -9.115 12.863 1.00 94.06 97 TYR A CA 1
ATOM 767 C C . TYR A 1 97 ? -19.178 -9.314 13.774 1.00 94.06 97 TYR A C 1
ATOM 769 O O . TYR A 1 97 ? -18.940 -8.514 14.680 1.00 94.06 97 TYR A O 1
ATOM 777 N N . ILE A 1 98 ? -18.390 -10.344 13.493 1.00 94.12 98 ILE A N 1
ATOM 778 C CA . ILE A 1 98 ? -17.041 -10.512 14.030 1.00 94.12 98 ILE A CA 1
ATOM 779 C C . ILE A 1 98 ? -16.101 -10.588 12.834 1.00 94.12 98 ILE A C 1
ATOM 781 O O . ILE A 1 98 ? -16.318 -11.383 11.925 1.00 94.12 98 ILE A O 1
ATOM 785 N N . VAL A 1 99 ? -15.064 -9.754 12.835 1.00 95.50 99 VAL A N 1
ATOM 786 C CA . VAL A 1 99 ? -14.003 -9.806 11.826 1.00 95.50 99 VAL A CA 1
ATOM 787 C C . VAL A 1 99 ? -12.741 -10.283 12.521 1.00 95.50 99 VAL A C 1
ATOM 789 O O . VAL A 1 99 ? -12.231 -9.589 13.395 1.00 95.50 99 VAL A O 1
ATOM 792 N N . MET A 1 100 ? -12.272 -11.470 12.160 1.00 95.19 100 MET A N 1
ATOM 793 C CA . MET A 1 100 ? -11.135 -12.154 12.772 1.00 95.19 100 MET A CA 1
ATOM 794 C C . MET A 1 100 ? -9.903 -12.070 11.875 1.00 95.19 100 MET A C 1
ATOM 796 O O . MET A 1 100 ? -10.007 -11.794 10.681 1.00 95.19 100 MET A O 1
ATOM 800 N N . ASN A 1 101 ? -8.732 -12.330 12.456 1.00 95.94 101 ASN A N 1
ATOM 801 C CA . ASN A 1 101 ? -7.446 -12.407 11.762 1.00 95.94 101 ASN A CA 1
ATOM 802 C C . ASN A 1 101 ? -7.116 -11.158 10.930 1.00 95.94 101 ASN A C 1
ATOM 804 O O . ASN A 1 101 ? -6.544 -11.235 9.849 1.00 95.94 101 ASN A O 1
ATOM 808 N N . THR A 1 102 ? -7.447 -9.982 11.466 1.00 97.19 102 THR A N 1
ATOM 809 C CA . THR A 1 102 ? -7.266 -8.686 10.794 1.00 97.19 102 THR A CA 1
ATOM 810 C C . THR A 1 102 ? -5.827 -8.181 10.796 1.00 97.19 102 THR A C 1
ATOM 812 O O . THR A 1 102 ? -5.594 -7.062 10.349 1.00 97.19 102 THR A O 1
ATOM 815 N N . CYS A 1 103 ? -4.849 -8.959 11.279 1.00 95.88 103 CYS A N 1
ATOM 816 C CA . CYS A 1 103 ? -3.465 -8.492 11.381 1.00 95.88 103 CYS A CA 1
ATOM 817 C C . CYS A 1 103 ? -2.878 -7.958 10.060 1.00 95.88 103 CYS A C 1
ATOM 819 O O . CYS A 1 103 ? -2.202 -6.932 10.136 1.00 95.88 103 CYS A O 1
ATOM 821 N N . PRO A 1 104 ? -3.163 -8.518 8.863 1.00 96.69 104 PRO A N 1
ATOM 822 C CA . PRO A 1 104 ? -2.587 -7.985 7.631 1.00 96.69 104 PRO A CA 1
ATOM 823 C C . PRO A 1 104 ? -3.183 -6.618 7.271 1.00 96.69 104 PRO A C 1
ATOM 825 O O . PRO A 1 104 ? -2.468 -5.716 6.839 1.00 96.69 104 PRO A O 1
ATOM 828 N N . PHE A 1 105 ? -4.487 -6.444 7.510 1.00 97.75 105 PHE A N 1
ATOM 829 C CA . PHE A 1 105 ? -5.174 -5.164 7.345 1.00 97.75 105 PHE A CA 1
ATOM 830 C C . PHE A 1 105 ? -4.670 -4.125 8.343 1.00 97.75 105 PHE A C 1
ATOM 832 O O . PHE A 1 105 ? -4.321 -3.016 7.949 1.00 97.75 105 PHE A O 1
ATOM 839 N N . ASP A 1 106 ? -4.616 -4.484 9.628 1.00 96.50 106 ASP A N 1
ATOM 840 C CA . ASP A 1 106 ? -4.220 -3.565 10.691 1.00 96.50 106 ASP A CA 1
ATOM 841 C C . ASP A 1 106 ? -2.762 -3.104 10.485 1.00 96.50 106 ASP A C 1
ATOM 843 O O . ASP A 1 106 ? -2.464 -1.924 10.661 1.00 96.50 106 ASP A O 1
ATOM 847 N N . ALA A 1 107 ? -1.869 -3.996 10.034 1.00 95.12 107 ALA A N 1
ATOM 848 C CA . ALA A 1 107 ? -0.489 -3.656 9.688 1.00 95.12 107 ALA A CA 1
ATOM 849 C C . ALA A 1 107 ? -0.410 -2.652 8.528 1.00 95.12 107 ALA A C 1
ATOM 851 O O . ALA A 1 107 ? 0.261 -1.626 8.650 1.00 95.12 107 ALA A O 1
ATOM 852 N N . LEU A 1 108 ? -1.128 -2.905 7.427 1.00 96.56 108 LEU A N 1
ATOM 853 C CA . LEU A 1 108 ? -1.177 -1.982 6.291 1.00 96.56 108 LEU A CA 1
ATOM 854 C C . LEU A 1 108 ? -1.748 -0.617 6.701 1.00 96.56 108 LEU A C 1
ATOM 856 O O . LEU A 1 108 ? -1.181 0.420 6.358 1.00 96.56 108 LEU A O 1
ATOM 860 N N . ALA A 1 109 ? -2.839 -0.617 7.473 1.00 97.19 109 ALA A N 1
ATOM 861 C CA . ALA A 1 109 ? -3.472 0.596 7.970 1.00 97.19 109 ALA A CA 1
ATOM 862 C C . ALA A 1 109 ? -2.509 1.444 8.796 1.00 97.19 109 ALA A C 1
ATOM 864 O O . ALA A 1 109 ? -2.424 2.651 8.576 1.00 97.19 109 ALA A O 1
ATOM 865 N N . VAL A 1 110 ? -1.775 0.822 9.720 1.00 94.06 110 VAL A N 1
ATOM 866 C CA . VAL A 1 110 ? -0.790 1.514 10.554 1.00 94.06 110 VAL A CA 1
ATOM 867 C C . VAL A 1 110 ? 0.334 2.090 9.698 1.00 94.06 110 VAL A C 1
ATOM 869 O O . VAL A 1 110 ? 0.638 3.266 9.858 1.00 94.06 110 VAL A O 1
ATOM 872 N N . ILE A 1 111 ? 0.887 1.326 8.747 1.00 92.50 111 ILE A N 1
ATOM 873 C CA . ILE A 1 111 ? 1.961 1.806 7.856 1.00 92.50 111 ILE A CA 1
ATOM 874 C C . ILE A 1 111 ? 1.538 3.084 7.122 1.00 92.50 111 ILE A C 1
ATOM 876 O O . ILE A 1 111 ? 2.267 4.072 7.147 1.00 92.50 111 ILE A O 1
ATOM 880 N N . ILE A 1 112 ? 0.355 3.083 6.504 1.00 94.62 112 ILE A N 1
ATOM 881 C CA . ILE A 1 112 ? -0.150 4.237 5.746 1.00 94.62 112 ILE A CA 1
ATOM 882 C C . ILE A 1 112 ? -0.492 5.406 6.683 1.00 94.62 112 ILE A C 1
ATOM 884 O O . ILE A 1 112 ? -0.236 6.559 6.353 1.00 94.62 112 ILE A O 1
ATOM 888 N N . THR A 1 113 ? -1.046 5.127 7.865 1.00 94.75 113 THR A N 1
ATOM 889 C CA . THR A 1 113 ? -1.395 6.153 8.866 1.00 94.75 113 THR A CA 1
ATOM 890 C C . THR A 1 113 ? -0.152 6.878 9.383 1.00 94.75 113 THR A C 1
ATOM 892 O O . THR A 1 113 ? -0.173 8.101 9.516 1.00 94.75 113 THR A O 1
ATOM 895 N N . MET A 1 114 ? 0.936 6.146 9.647 1.00 90.19 114 MET A N 1
ATOM 896 C CA . MET A 1 114 ? 2.216 6.751 10.031 1.00 90.19 114 MET A CA 1
ATOM 897 C C . MET A 1 114 ? 2.796 7.544 8.862 1.00 90.19 114 MET A C 1
ATOM 899 O O . MET A 1 114 ? 3.046 8.731 9.010 1.00 90.19 114 MET A O 1
ATOM 903 N N . ALA A 1 115 ? 2.837 6.961 7.658 1.00 89.12 115 ALA A N 1
ATOM 904 C CA . ALA A 1 115 ? 3.308 7.658 6.461 1.00 89.12 115 ALA A CA 1
ATOM 905 C C . ALA A 1 115 ? 2.567 8.986 6.200 1.00 89.12 115 ALA A C 1
ATOM 907 O O . ALA A 1 115 ? 3.195 9.973 5.828 1.00 89.12 115 ALA A O 1
ATOM 908 N N . TYR A 1 116 ? 1.251 9.025 6.428 1.00 91.81 116 TYR A N 1
ATOM 909 C CA . TYR A 1 116 ? 0.431 10.238 6.339 1.00 91.81 116 TYR A CA 1
ATOM 910 C C . TYR A 1 116 ? 0.785 11.297 7.394 1.00 91.81 116 TYR A C 1
ATOM 912 O O . TYR A 1 116 ? 0.674 12.491 7.119 1.00 91.81 116 TYR A O 1
ATOM 920 N N . THR A 1 117 ? 1.156 10.859 8.600 1.00 89.31 117 THR A N 1
ATOM 921 C CA . THR A 1 117 ? 1.470 11.733 9.741 1.00 89.31 117 THR A CA 1
ATOM 922 C C . THR A 1 117 ? 2.879 12.309 9.633 1.00 89.31 117 THR A C 1
ATOM 924 O O . THR A 1 117 ? 3.085 13.477 9.954 1.00 89.31 117 THR A O 1
ATOM 927 N N . ASP A 1 118 ? 3.818 11.501 9.148 1.00 85.00 118 ASP A N 1
ATOM 928 C CA . ASP A 1 118 ? 5.245 11.814 9.164 1.00 85.00 118 ASP A CA 1
ATOM 929 C C . ASP A 1 118 ? 5.667 12.662 7.950 1.00 85.00 118 ASP A C 1
ATOM 931 O O . ASP A 1 118 ? 6.607 13.452 8.041 1.00 85.00 118 ASP A O 1
ATOM 935 N N . PHE A 1 119 ? 4.964 12.546 6.812 1.00 81.00 119 PHE A N 1
ATOM 936 C CA . PHE A 1 119 ? 5.399 13.136 5.540 1.00 81.00 119 PHE A CA 1
ATOM 937 C C . PHE A 1 119 ? 4.314 13.959 4.844 1.00 81.00 119 PHE A C 1
ATOM 939 O O . PHE A 1 119 ? 3.250 13.455 4.476 1.00 81.00 119 PHE A O 1
ATOM 946 N N . LYS A 1 120 ? 4.646 15.218 4.533 1.00 85.81 120 LYS A N 1
ATOM 947 C CA . LYS A 1 120 ? 3.749 16.149 3.831 1.00 85.81 120 LYS A CA 1
ATOM 948 C C . LYS A 1 120 ? 3.344 15.644 2.442 1.00 85.81 120 LYS A C 1
ATOM 950 O O . LYS A 1 120 ? 2.201 15.845 2.037 1.00 85.81 120 LYS A O 1
ATOM 955 N N . THR A 1 121 ? 4.245 14.974 1.722 1.00 85.06 121 THR A N 1
ATOM 956 C CA . THR A 1 121 ? 3.969 14.397 0.394 1.00 85.06 121 THR A CA 1
ATOM 957 C C . THR A 1 121 ? 2.840 13.369 0.464 1.00 85.06 121 THR A C 1
ATOM 959 O O . THR A 1 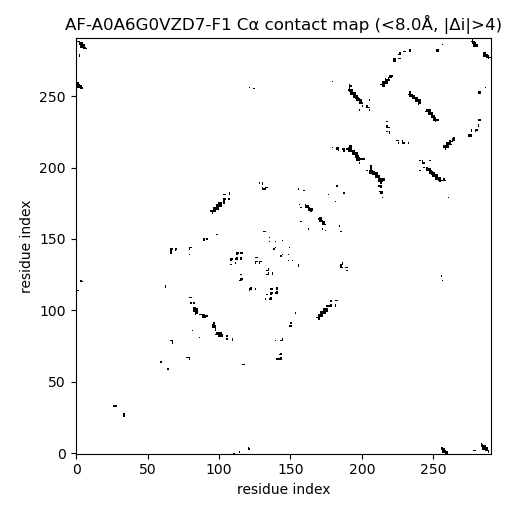121 ? 1.897 13.414 -0.328 1.00 85.06 121 THR A O 1
ATOM 962 N N . ASN A 1 122 ? 2.880 12.497 1.475 1.00 86.31 122 ASN A N 1
ATOM 963 C CA . ASN A 1 122 ? 1.834 11.508 1.722 1.00 86.31 122 ASN A CA 1
ATOM 964 C C . ASN A 1 122 ? 0.544 12.152 2.209 1.00 86.31 122 ASN A C 1
ATOM 966 O O . ASN A 1 122 ? -0.526 11.690 1.825 1.00 86.31 122 ASN A O 1
ATOM 970 N N . THR A 1 123 ? 0.616 13.229 2.996 1.00 90.56 123 THR A N 1
ATOM 971 C CA . THR A 1 123 ? -0.573 14.016 3.340 1.00 90.56 123 THR A CA 1
ATOM 972 C C . THR A 1 123 ? -1.273 14.515 2.076 1.00 90.56 123 THR A C 1
ATOM 974 O O . THR A 1 123 ? -2.453 14.237 1.896 1.00 90.56 123 THR A O 1
ATOM 977 N N . VAL A 1 124 ? -0.546 15.164 1.156 1.00 91.75 124 VAL A N 1
ATOM 978 C CA . VAL A 1 124 ? -1.104 15.675 -0.113 1.00 91.75 124 VAL A CA 1
ATOM 979 C C . VAL A 1 124 ? -1.670 14.542 -0.974 1.00 91.75 124 VAL A C 1
ATOM 981 O O . VAL A 1 124 ? -2.777 14.651 -1.506 1.00 91.75 124 VAL A O 1
ATOM 984 N N . PHE A 1 125 ? -0.941 13.432 -1.096 1.00 92.19 125 PHE A N 1
ATOM 985 C CA . PHE A 1 125 ? -1.383 12.265 -1.858 1.00 92.19 125 PHE A CA 1
ATOM 986 C C . PHE A 1 125 ? -2.658 11.631 -1.278 1.00 92.19 125 PHE A C 1
ATOM 988 O O . PHE A 1 125 ? -3.621 11.388 -2.000 1.00 92.19 125 PHE A O 1
ATOM 995 N N . VAL A 1 126 ? -2.692 11.381 0.029 1.00 94.94 126 VAL A N 1
ATOM 996 C CA . VAL A 1 126 ? -3.850 10.783 0.704 1.00 94.94 126 VAL A CA 1
ATOM 997 C C . VAL A 1 126 ? -5.042 11.741 0.701 1.00 94.94 126 VAL A C 1
ATOM 999 O O . VAL A 1 126 ? -6.170 11.297 0.497 1.00 94.94 126 VAL A O 1
ATOM 1002 N N . ASP A 1 127 ? -4.811 13.043 0.885 1.00 94.69 127 ASP A N 1
ATOM 1003 C CA . ASP A 1 127 ? -5.861 14.066 0.883 1.00 94.69 127 ASP A CA 1
ATOM 1004 C C . ASP A 1 127 ? -6.527 14.228 -0.482 1.00 94.69 127 ASP A C 1
ATOM 1006 O O . ASP A 1 127 ? -7.734 14.469 -0.541 1.00 94.69 127 ASP A O 1
ATOM 1010 N N . SER A 1 128 ? -5.760 14.068 -1.561 1.00 93.56 128 SER A N 1
ATOM 1011 C CA . SER A 1 128 ? -6.266 14.102 -2.937 1.00 93.56 128 SER A CA 1
ATOM 1012 C C . SER A 1 128 ? -6.879 12.776 -3.398 1.00 93.56 128 SER A C 1
ATOM 1014 O O . SER A 1 128 ? -7.489 12.726 -4.465 1.00 93.56 128 SER A O 1
ATOM 1016 N N . SER A 1 129 ? -6.760 11.701 -2.613 1.00 94.00 129 SER A N 1
ATOM 1017 C CA . SER A 1 129 ? -7.226 10.379 -3.021 1.00 94.00 129 SER A CA 1
ATOM 1018 C C . SER A 1 129 ? -8.707 10.125 -2.719 1.00 94.00 129 SER A C 1
ATOM 1020 O O . SER A 1 129 ? -9.241 10.415 -1.643 1.00 94.00 129 SER A O 1
ATOM 1022 N N . GLU A 1 130 ? -9.373 9.455 -3.658 1.00 94.56 130 GLU A N 1
ATOM 1023 C CA . GLU A 1 130 ? -10.714 8.897 -3.461 1.00 94.56 130 GLU A CA 1
ATOM 1024 C C . GLU A 1 130 ? -10.703 7.466 -2.909 1.00 94.56 130 GLU A C 1
ATOM 1026 O O . GLU A 1 130 ? -11.756 6.892 -2.634 1.00 94.56 130 GLU A O 1
ATOM 1031 N N . ASN A 1 131 ? -9.521 6.880 -2.712 1.00 96.62 131 ASN A N 1
ATOM 1032 C CA . ASN A 1 131 ? -9.387 5.508 -2.253 1.00 96.62 131 ASN A CA 1
ATOM 1033 C C . ASN A 1 131 ? -9.897 5.339 -0.806 1.00 96.62 131 ASN A C 1
ATOM 1035 O O . ASN A 1 131 ? -9.445 6.014 0.122 1.00 96.62 131 ASN A O 1
ATOM 1039 N N . ASN A 1 132 ? -10.813 4.389 -0.596 1.00 97.50 132 ASN A N 1
ATOM 1040 C CA . ASN A 1 132 ? -11.452 4.172 0.707 1.00 97.50 132 ASN A CA 1
ATOM 1041 C C . ASN A 1 132 ? -10.465 3.755 1.808 1.00 97.50 132 ASN A C 1
ATOM 1043 O O . ASN A 1 132 ? -10.640 4.152 2.959 1.00 97.50 132 ASN A O 1
ATOM 1047 N N . MET A 1 133 ? -9.417 2.997 1.473 1.00 97.56 133 MET A N 1
ATOM 1048 C CA . MET A 1 133 ? -8.377 2.620 2.432 1.00 97.56 133 MET A CA 1
ATOM 1049 C C . MET A 1 133 ? -7.525 3.826 2.836 1.00 97.56 133 MET A C 1
ATOM 1051 O O . MET A 1 133 ? -7.251 4.016 4.018 1.00 97.56 133 MET A O 1
ATOM 1055 N N . LEU A 1 134 ? -7.173 4.698 1.889 1.00 97.62 134 LEU A N 1
ATOM 1056 C CA . LEU A 1 134 ? -6.436 5.929 2.197 1.00 97.62 134 LEU A CA 1
ATOM 1057 C C . LEU A 1 134 ? -7.277 6.897 3.047 1.00 97.62 134 LEU A C 1
ATOM 1059 O O . LEU A 1 134 ? -6.781 7.437 4.035 1.00 97.62 134 LEU A O 1
ATOM 1063 N N . ARG A 1 135 ? -8.578 7.037 2.758 1.00 97.56 135 ARG A N 1
ATOM 1064 C CA . ARG A 1 135 ? -9.520 7.817 3.589 1.00 97.56 135 ARG A CA 1
ATOM 1065 C C . ARG A 1 135 ? -9.691 7.238 4.995 1.00 97.56 135 ARG A C 1
ATOM 1067 O O . ARG A 1 135 ? -9.789 7.996 5.968 1.00 97.56 135 ARG A O 1
ATOM 1074 N N . PHE A 1 136 ? -9.705 5.911 5.112 1.00 97.88 136 PHE A N 1
ATOM 1075 C CA . PHE A 1 136 ? -9.701 5.215 6.396 1.00 97.88 136 PHE A CA 1
ATOM 1076 C C . PHE A 1 136 ? -8.444 5.562 7.206 1.00 97.88 136 PHE A C 1
ATOM 1078 O O . PHE A 1 136 ? -8.562 5.994 8.353 1.00 97.88 136 PHE A O 1
ATOM 1085 N N . CYS A 1 137 ? -7.256 5.462 6.601 1.00 97.19 137 CYS A N 1
ATOM 1086 C CA . CYS A 1 137 ? -5.983 5.800 7.246 1.00 97.19 137 CYS A CA 1
ATOM 1087 C C . CYS A 1 137 ? -5.888 7.281 7.633 1.00 97.19 137 CYS A C 1
ATOM 1089 O O . CYS A 1 137 ? -5.480 7.588 8.749 1.00 97.19 137 CYS A O 1
ATOM 1091 N N . LYS A 1 138 ? -6.346 8.199 6.773 1.00 96.06 138 LYS A N 1
ATOM 1092 C CA . LYS A 1 138 ? -6.465 9.629 7.101 1.00 96.06 138 LYS A CA 1
ATOM 1093 C C . LYS A 1 138 ? -7.321 9.853 8.345 1.00 96.06 138 LYS A C 1
ATOM 1095 O O . LYS A 1 138 ? -6.915 10.547 9.273 1.00 96.06 138 LYS A O 1
ATOM 1100 N N . SER A 1 139 ? -8.507 9.246 8.380 1.00 95.31 139 SER A N 1
ATOM 1101 C CA . SER A 1 139 ? -9.421 9.368 9.521 1.00 95.31 139 SER A CA 1
ATOM 1102 C C . SER A 1 139 ? -8.792 8.803 10.797 1.00 95.31 139 SER A C 1
ATOM 1104 O O . SER A 1 139 ? -8.900 9.408 11.863 1.00 95.31 139 SER A O 1
ATOM 1106 N N . LEU A 1 140 ? -8.093 7.671 10.682 1.00 94.62 140 LEU A N 1
ATOM 1107 C CA . LEU A 1 140 ? -7.367 7.057 11.788 1.00 94.62 140 LEU A CA 1
ATOM 1108 C C . LEU A 1 140 ? -6.229 7.952 12.303 1.00 94.62 140 LEU A C 1
ATOM 1110 O O . LEU A 1 140 ? -6.077 8.078 13.515 1.00 94.62 140 LEU A O 1
ATOM 1114 N N . ALA A 1 141 ? -5.476 8.610 11.417 1.00 91.44 141 ALA A N 1
ATOM 1115 C CA . ALA A 1 141 ? -4.390 9.519 11.790 1.00 91.44 141 ALA A CA 1
ATOM 1116 C C . ALA A 1 141 ? -4.908 10.773 12.509 1.00 91.44 141 ALA A C 1
ATOM 1118 O O . ALA A 1 141 ? -4.354 11.200 13.520 1.00 91.44 141 ALA A O 1
ATOM 1119 N N . LEU A 1 142 ? -5.995 11.364 12.002 1.00 90.06 142 LEU A N 1
ATOM 1120 C CA . LEU A 1 142 ? -6.530 12.625 12.520 1.00 90.06 142 LEU A CA 1
ATOM 1121 C C . LEU A 1 142 ? -7.279 12.461 13.848 1.00 90.06 142 LEU A C 1
ATOM 1123 O O . LEU A 1 142 ? -7.168 13.321 14.731 1.00 90.06 142 LEU A O 1
ATOM 1127 N N . TYR A 1 143 ? -8.052 11.381 13.976 1.00 88.31 143 TYR A N 1
ATOM 1128 C CA . TYR A 1 143 ? -9.028 11.210 15.057 1.00 88.31 143 TYR A CA 1
ATOM 1129 C C . TYR A 1 143 ? -8.731 10.025 15.982 1.00 88.31 143 TYR A C 1
ATOM 1131 O O . TYR A 1 143 ? -9.363 9.900 17.032 1.00 88.31 143 TYR A O 1
ATOM 1139 N N . GLY A 1 144 ? -7.783 9.158 15.620 1.00 87.50 144 GLY A N 1
ATOM 1140 C CA . GLY A 1 144 ? -7.532 7.911 16.332 1.00 87.50 144 GLY A CA 1
ATOM 1141 C C . GLY A 1 144 ? -8.656 6.875 16.158 1.00 87.50 144 GLY A C 1
ATOM 1142 O O . GLY A 1 144 ? -9.611 7.077 15.400 1.00 87.50 144 GLY A O 1
ATOM 1143 N N . PRO A 1 145 ? -8.555 5.722 16.843 1.00 89.81 145 PRO A N 1
ATOM 1144 C CA . PRO A 1 145 ? -9.554 4.666 16.745 1.00 89.81 145 PRO A CA 1
ATOM 1145 C C . PRO A 1 145 ? -10.858 5.054 17.446 1.00 89.81 145 PRO A C 1
ATOM 1147 O O . PRO A 1 145 ? -10.887 5.368 18.635 1.00 89.81 145 PRO A O 1
ATOM 1150 N N . THR A 1 146 ? -11.966 4.933 16.724 1.00 90.06 146 THR A N 1
ATOM 1151 C CA . THR A 1 146 ? -13.330 5.138 17.226 1.00 90.06 146 THR A CA 1
ATOM 1152 C C . THR A 1 146 ? -14.195 3.912 16.939 1.00 90.06 146 THR A C 1
ATOM 1154 O O . THR A 1 146 ? -13.788 2.990 16.233 1.00 90.06 146 THR A O 1
ATOM 1157 N N . LYS A 1 147 ? -15.441 3.893 17.431 1.00 89.62 147 LYS A N 1
ATOM 1158 C CA . LYS A 1 147 ? -16.410 2.858 17.031 1.00 89.62 147 LYS A CA 1
ATOM 1159 C C . LYS A 1 147 ? -16.604 2.823 15.507 1.00 89.62 147 LYS A C 1
ATOM 1161 O O . LYS A 1 147 ? -16.703 1.737 14.944 1.00 89.62 147 LYS A O 1
ATOM 1166 N N . LYS A 1 148 ? -16.610 3.995 14.855 1.00 92.75 148 LYS A N 1
ATOM 1167 C CA . LYS A 1 148 ? -16.738 4.115 13.397 1.00 92.75 148 LYS A CA 1
ATOM 1168 C C . LYS A 1 148 ? -15.571 3.438 12.679 1.00 92.75 148 LYS A C 1
ATOM 1170 O O . LYS A 1 148 ? -15.814 2.709 11.733 1.00 92.75 148 LYS A O 1
ATOM 1175 N N . THR A 1 149 ? -14.344 3.573 13.186 1.00 95.31 149 THR A N 1
ATOM 1176 C CA . THR A 1 149 ? -13.153 2.907 12.629 1.00 95.31 149 THR A CA 1
ATOM 1177 C C . THR A 1 149 ? -13.376 1.405 12.439 1.00 95.31 149 THR A C 1
ATOM 1179 O O . THR A 1 149 ? -13.059 0.845 11.398 1.00 95.31 149 THR A O 1
ATOM 1182 N N . TYR A 1 150 ? -13.977 0.722 13.411 1.00 95.75 150 TYR A N 1
ATOM 1183 C CA . TYR A 1 150 ? -14.198 -0.720 13.291 1.00 95.75 150 TYR A CA 1
ATOM 1184 C C . TYR A 1 150 ? -15.357 -1.078 12.351 1.00 95.75 150 TYR A C 1
ATOM 1186 O O . TYR A 1 150 ? -15.304 -2.126 11.708 1.00 95.75 150 TYR A O 1
ATOM 1194 N N . THR A 1 151 ? -16.360 -0.204 12.223 1.00 96.00 151 THR A N 1
ATOM 1195 C CA . THR A 1 151 ? -17.395 -0.315 11.184 1.00 96.00 151 THR A CA 1
ATOM 1196 C C . THR A 1 151 ? -16.794 -0.138 9.788 1.00 96.00 151 THR A C 1
ATOM 1198 O O . THR A 1 151 ? -17.025 -0.977 8.926 1.00 96.00 151 THR A O 1
ATOM 1201 N N . ASP A 1 152 ? -15.949 0.873 9.588 1.00 97.25 152 ASP A N 1
ATOM 1202 C CA . ASP A 1 152 ? -15.293 1.139 8.303 1.00 97.25 152 ASP A CA 1
ATOM 1203 C C . ASP A 1 152 ? -14.350 -0.015 7.916 1.00 97.25 152 ASP A C 1
ATOM 1205 O O . ASP A 1 152 ? -14.332 -0.458 6.770 1.00 97.25 152 ASP A O 1
ATOM 1209 N N . ARG A 1 153 ? -13.618 -0.588 8.887 1.00 97.62 153 ARG A N 1
ATOM 1210 C CA . ARG A 1 153 ? -12.814 -1.805 8.672 1.00 97.62 153 ARG A CA 1
ATOM 1211 C C . ARG A 1 153 ? -13.674 -2.978 8.194 1.00 97.62 153 ARG A C 1
ATOM 1213 O O . ARG A 1 153 ? -13.263 -3.711 7.297 1.00 97.62 153 ARG A O 1
ATOM 1220 N N . LEU A 1 154 ? -14.854 -3.177 8.788 1.00 96.88 154 LEU A N 1
ATOM 1221 C CA . LEU A 1 154 ? -15.801 -4.201 8.341 1.00 96.88 154 LEU A CA 1
ATOM 1222 C C . LEU A 1 154 ? -16.265 -3.932 6.902 1.00 96.88 154 LEU A C 1
ATOM 1224 O O . LEU A 1 154 ? -16.285 -4.860 6.099 1.00 96.88 154 LEU A O 1
ATOM 1228 N N . GLU A 1 155 ? -16.606 -2.689 6.566 1.00 96.81 155 GLU A N 1
ATOM 1229 C CA . GLU A 1 155 ? -17.038 -2.303 5.216 1.00 96.81 155 GLU A CA 1
ATOM 1230 C C . GLU A 1 155 ? -15.947 -2.522 4.159 1.00 96.81 155 GLU A C 1
ATOM 1232 O O . GLU A 1 155 ? -16.257 -2.970 3.058 1.00 96.81 155 GLU A O 1
ATOM 1237 N N . LEU A 1 156 ? -14.676 -2.294 4.504 1.00 97.94 156 LEU A N 1
ATOM 1238 C CA . LEU A 1 156 ? -13.532 -2.559 3.624 1.00 97.94 156 LEU A CA 1
ATOM 1239 C C . LEU A 1 156 ? -13.259 -4.058 3.431 1.00 97.94 156 LEU A C 1
ATOM 1241 O O . LEU A 1 156 ? -12.910 -4.483 2.332 1.00 97.94 156 LEU A O 1
ATOM 1245 N N . LEU A 1 157 ? -13.401 -4.870 4.484 1.00 97.44 157 LEU A N 1
ATOM 1246 C CA . LEU A 1 157 ? -13.047 -6.297 4.446 1.00 97.44 157 LEU A CA 1
ATOM 1247 C C . LEU A 1 157 ? -14.184 -7.196 3.948 1.00 97.44 157 LEU A C 1
ATOM 1249 O O . LEU A 1 157 ? -13.927 -8.235 3.339 1.00 97.44 157 LEU A O 1
ATOM 1253 N N . LYS A 1 158 ? -15.443 -6.809 4.165 1.00 95.25 158 LYS A N 1
ATOM 1254 C CA . LYS A 1 158 ? -16.619 -7.609 3.794 1.00 95.25 158 LYS A CA 1
ATOM 1255 C C . LYS A 1 158 ? -16.710 -7.953 2.294 1.00 95.25 158 LYS A C 1
ATOM 1257 O O . LYS A 1 158 ? -17.103 -9.078 2.001 1.00 95.25 158 LYS A O 1
ATOM 1262 N N . PRO A 1 159 ? -16.351 -7.071 1.340 1.00 95.94 159 PRO A N 1
ATOM 1263 C CA . PRO A 1 159 ? -16.333 -7.420 -0.084 1.00 95.94 159 PRO A CA 1
ATOM 1264 C C . PRO A 1 159 ? -15.193 -8.371 -0.476 1.00 95.94 159 PRO A C 1
ATOM 1266 O O . PRO A 1 159 ? -15.260 -9.005 -1.526 1.00 95.94 159 PRO A O 1
ATOM 1269 N N . ILE A 1 160 ? -14.134 -8.454 0.336 1.00 96.75 160 ILE A N 1
ATOM 1270 C CA . ILE A 1 160 ? -12.913 -9.210 0.024 1.00 96.75 160 ILE A CA 1
ATOM 1271 C C . ILE A 1 160 ? -13.010 -10.648 0.541 1.00 96.75 160 ILE A C 1
ATOM 1273 O O . ILE A 1 160 ? -12.572 -11.583 -0.131 1.00 96.75 160 ILE A O 1
ATOM 1277 N N . PHE A 1 161 ? -13.583 -10.829 1.732 1.00 96.19 161 PHE A N 1
ATOM 1278 C CA . PHE A 1 161 ? -13.622 -12.107 2.436 1.00 96.19 161 PHE A CA 1
ATOM 1279 C C . PHE A 1 161 ? -15.050 -12.630 2.553 1.00 96.19 161 PHE A C 1
ATOM 1281 O O . PHE A 1 161 ? -15.988 -11.896 2.866 1.00 96.19 161 PHE A O 1
ATOM 1288 N N . LYS A 1 162 ? -15.223 -13.936 2.334 1.00 90.69 162 LYS A N 1
ATOM 1289 C CA . LYS A 1 162 ? -16.529 -14.585 2.480 1.00 90.69 162 LYS A CA 1
ATOM 1290 C C . LYS A 1 162 ? -16.972 -14.534 3.941 1.00 90.69 162 LYS A C 1
ATOM 1292 O O . LYS A 1 162 ? -16.183 -14.791 4.846 1.00 90.69 162 LYS A O 1
ATOM 1297 N N . SER A 1 163 ? -18.248 -14.229 4.151 1.00 87.88 163 SER A N 1
ATOM 1298 C CA . SER A 1 163 ? -18.872 -14.343 5.468 1.00 87.88 163 SER A CA 1
ATOM 1299 C C . SER A 1 163 ? -19.337 -15.781 5.685 1.00 87.88 163 SER A C 1
ATOM 1301 O O . SER A 1 163 ? -20.004 -16.344 4.816 1.00 87.88 163 SER A O 1
ATOM 1303 N N . SER A 1 164 ? -19.007 -16.362 6.833 1.00 84.75 164 SER A N 1
ATOM 1304 C CA . SER A 1 164 ? -19.639 -17.582 7.327 1.00 84.75 164 SER A CA 1
ATOM 1305 C C . SER A 1 164 ? -20.696 -17.231 8.371 1.00 84.75 164 SER A C 1
ATOM 1307 O O . SER A 1 164 ? -20.595 -16.235 9.095 1.00 84.75 164 SER A O 1
ATOM 1309 N N . HIS A 1 165 ? -21.743 -18.047 8.426 1.00 78.25 165 HIS A N 1
ATOM 1310 C CA . HIS A 1 165 ? -22.732 -17.973 9.489 1.00 78.25 165 HIS A CA 1
ATOM 1311 C C . HIS A 1 165 ? -22.361 -18.983 10.557 1.00 78.25 165 HIS A C 1
ATOM 1313 O O . HIS A 1 165 ? -22.163 -20.159 10.254 1.00 78.25 165 HIS A O 1
ATOM 1319 N N . ASP A 1 166 ? -22.291 -18.517 11.796 1.00 66.75 166 ASP A N 1
ATOM 1320 C CA . ASP A 1 166 ? -22.230 -19.408 12.942 1.00 66.75 166 ASP A CA 1
ATOM 1321 C C . ASP A 1 166 ? -23.639 -19.635 13.517 1.00 66.75 166 ASP A C 1
ATOM 1323 O O . ASP A 1 166 ? -24.561 -18.837 13.297 1.00 66.75 166 ASP A O 1
ATOM 1327 N N . ILE A 1 167 ? -23.801 -20.706 14.295 1.00 62.66 167 ILE A N 1
ATOM 1328 C CA . ILE A 1 167 ? -25.066 -21.175 14.896 1.00 62.66 167 ILE A CA 1
ATOM 1329 C C . ILE A 1 167 ? -25.762 -20.053 15.700 1.00 62.66 167 ILE A C 1
ATOM 1331 O O . ILE A 1 167 ? -26.987 -20.004 15.816 1.00 62.66 167 ILE A O 1
ATOM 1335 N N . SER A 1 168 ? -24.986 -19.082 16.185 1.00 66.88 168 SER A N 1
ATOM 1336 C CA . SER A 1 168 ? -25.424 -17.968 17.032 1.00 66.88 168 SER A CA 1
ATOM 1337 C C . SER A 1 168 ? -25.949 -16.723 16.286 1.00 66.88 168 SER A C 1
ATOM 1339 O O . SER A 1 168 ? -26.055 -15.657 16.895 1.00 66.88 168 SER A O 1
ATOM 1341 N N . ARG A 1 169 ? -26.281 -16.805 14.984 1.00 81.69 169 ARG A N 1
ATOM 1342 C CA . ARG A 1 169 ? -26.730 -15.656 14.146 1.00 81.69 169 ARG A CA 1
ATOM 1343 C C . ARG A 1 169 ? -25.705 -14.512 14.047 1.00 81.69 169 ARG A C 1
ATOM 1345 O O . ARG A 1 169 ? -26.070 -13.348 13.865 1.00 81.69 169 ARG A O 1
ATOM 1352 N N . ILE A 1 170 ? -24.424 -14.836 14.188 1.00 89.06 170 ILE A N 1
ATOM 1353 C CA . ILE A 1 170 ? -23.309 -13.898 14.033 1.00 89.06 170 ILE A CA 1
ATOM 1354 C C . ILE A 1 170 ? -22.665 -14.156 12.672 1.00 89.06 170 ILE A C 1
ATOM 1356 O O . ILE A 1 170 ? -22.394 -15.301 12.314 1.00 89.06 170 ILE A O 1
ATOM 1360 N N . ASN A 1 171 ? -22.423 -13.084 11.923 1.00 91.75 171 ASN A N 1
ATOM 1361 C CA . ASN A 1 171 ? -21.665 -13.132 10.681 1.00 91.75 171 ASN A CA 1
ATOM 1362 C C . ASN A 1 171 ? -20.177 -13.064 11.015 1.00 91.75 171 ASN A C 1
ATOM 1364 O O . ASN A 1 171 ? -19.697 -12.048 11.525 1.00 91.75 171 ASN A O 1
ATOM 1368 N N . VAL A 1 172 ? -19.453 -14.138 10.731 1.00 93.81 172 VAL A N 1
ATOM 1369 C CA . VAL A 1 172 ? -18.014 -14.214 10.964 1.00 93.81 172 VAL A CA 1
ATOM 1370 C C . VAL A 1 172 ? -17.296 -13.988 9.640 1.00 93.81 172 VAL A C 1
ATOM 1372 O O . VAL A 1 172 ? -17.607 -14.616 8.631 1.00 93.81 172 VAL A O 1
ATOM 1375 N N . ILE A 1 173 ? -16.348 -13.059 9.636 1.00 95.50 173 ILE A N 1
ATOM 1376 C CA . ILE A 1 173 ? -15.470 -12.783 8.502 1.00 95.50 173 ILE A CA 1
ATOM 1377 C C . ILE A 1 173 ? -14.056 -13.122 8.936 1.00 95.50 173 ILE A C 1
ATOM 1379 O O . ILE A 1 173 ? -13.495 -12.482 9.824 1.00 95.50 173 ILE A O 1
ATOM 1383 N N . ASP A 1 174 ? -13.485 -14.132 8.300 1.00 95.69 174 ASP A N 1
ATOM 1384 C CA . ASP A 1 174 ? -12.118 -14.555 8.543 1.00 95.69 174 ASP A CA 1
ATOM 1385 C C . ASP A 1 174 ? -11.175 -13.904 7.523 1.00 95.69 174 ASP A C 1
ATOM 1387 O O . ASP A 1 174 ? -11.146 -14.292 6.356 1.00 95.69 174 ASP A O 1
ATOM 1391 N N . ALA A 1 175 ? -10.420 -12.894 7.962 1.00 96.81 175 ALA A N 1
ATOM 1392 C CA . ALA A 1 175 ? -9.547 -12.090 7.108 1.00 96.81 175 ALA A CA 1
ATOM 1393 C C . ALA A 1 175 ? -8.100 -12.623 7.021 1.00 96.81 175 ALA A C 1
ATOM 1395 O O . ALA A 1 175 ? -7.179 -11.857 6.726 1.00 96.81 175 ALA A O 1
ATOM 1396 N N . ARG A 1 176 ? -7.872 -13.924 7.273 1.00 96.19 176 ARG A N 1
ATOM 1397 C CA . ARG A 1 176 ? -6.545 -14.555 7.123 1.00 96.19 176 ARG A CA 1
ATOM 1398 C C . ARG A 1 176 ? -6.018 -14.389 5.701 1.00 96.19 176 ARG A C 1
ATOM 1400 O O . ARG A 1 176 ? -6.583 -14.934 4.756 1.00 96.19 176 ARG A O 1
ATOM 1407 N N . CYS A 1 177 ? -4.918 -13.657 5.558 1.00 95.12 177 CYS A N 1
ATOM 1408 C CA . CYS A 1 177 ? -4.233 -13.432 4.287 1.00 95.12 177 CYS A CA 1
ATOM 1409 C C . CYS A 1 177 ? -2.835 -12.827 4.506 1.00 95.12 177 CYS A C 1
ATOM 1411 O O . CYS A 1 177 ? -2.410 -12.617 5.641 1.00 95.12 177 CYS A O 1
ATOM 1413 N N . ASN A 1 178 ? -2.141 -12.516 3.409 1.00 92.69 178 ASN A N 1
ATOM 1414 C CA . ASN A 1 178 ? -0.891 -11.755 3.421 1.00 92.69 178 ASN A CA 1
ATOM 1415 C C . ASN A 1 178 ? -1.168 -10.250 3.286 1.00 92.69 178 ASN A C 1
ATOM 1417 O O . ASN A 1 178 ? -2.157 -9.848 2.669 1.00 92.69 178 ASN A O 1
ATOM 1421 N N . VAL A 1 179 ? -0.263 -9.406 3.791 1.00 93.56 179 VAL A N 1
ATOM 1422 C CA . VAL A 1 179 ? -0.382 -7.937 3.681 1.00 93.56 179 VAL A CA 1
ATOM 1423 C C . VAL A 1 179 ? -0.474 -7.499 2.216 1.00 93.56 179 VAL A C 1
ATOM 1425 O O . VAL A 1 179 ? -1.329 -6.683 1.877 1.00 93.56 179 VAL A O 1
ATOM 1428 N N . SER A 1 180 ? 0.320 -8.115 1.335 1.00 92.44 180 SER A N 1
ATOM 1429 C CA . SER A 1 180 ? 0.288 -7.908 -0.119 1.00 92.44 180 SER A CA 1
ATOM 1430 C C . SER A 1 180 ? -1.098 -8.146 -0.719 1.00 92.44 180 SER A C 1
ATOM 1432 O O . SER A 1 180 ? -1.575 -7.380 -1.555 1.00 92.44 180 SER A O 1
ATOM 1434 N N . PHE A 1 181 ? -1.807 -9.181 -0.256 1.00 95.25 181 PHE A N 1
ATOM 1435 C CA . PHE A 1 181 ? -3.163 -9.460 -0.724 1.00 95.25 181 PHE A CA 1
ATOM 1436 C C . PHE A 1 181 ? -4.135 -8.350 -0.311 1.00 95.25 181 PHE A C 1
ATOM 1438 O O . PHE A 1 181 ? -4.944 -7.903 -1.118 1.00 95.25 181 PHE A O 1
ATOM 1445 N N . VAL A 1 182 ? -4.033 -7.847 0.921 1.00 96.69 182 VAL A N 1
ATOM 1446 C CA . VAL A 1 182 ? -4.860 -6.713 1.356 1.00 96.69 182 VAL A CA 1
ATOM 1447 C C . VAL A 1 182 ? -4.535 -5.458 0.548 1.00 96.69 182 VAL A C 1
ATOM 1449 O O . VAL A 1 182 ? -5.452 -4.806 0.054 1.00 96.69 182 VAL A O 1
ATOM 1452 N N . ALA A 1 183 ? -3.251 -5.146 0.358 1.00 96.19 183 ALA A N 1
ATOM 1453 C CA . ALA A 1 183 ? -2.814 -3.990 -0.419 1.00 96.19 183 ALA A CA 1
ATOM 1454 C C . ALA A 1 183 ? -3.328 -4.050 -1.863 1.00 96.19 183 ALA A C 1
ATOM 1456 O O . ALA A 1 183 ? -3.950 -3.102 -2.334 1.00 96.19 183 ALA A O 1
ATOM 1457 N N . THR A 1 184 ? -3.172 -5.193 -2.535 1.00 95.44 184 THR A N 1
ATOM 1458 C CA . THR A 1 184 ? -3.653 -5.381 -3.914 1.00 95.44 184 THR A CA 1
ATOM 1459 C C . THR A 1 184 ? -5.168 -5.251 -4.056 1.00 95.44 184 THR A C 1
ATOM 1461 O O . THR A 1 184 ? -5.640 -4.854 -5.117 1.00 95.44 184 THR A O 1
ATOM 1464 N N . LYS A 1 185 ? -5.950 -5.552 -3.010 1.00 96.75 185 LYS A N 1
ATOM 1465 C CA . LYS A 1 185 ? -7.414 -5.390 -3.023 1.00 96.75 185 LYS A CA 1
ATOM 1466 C C . LYS A 1 185 ? -7.881 -3.995 -2.632 1.00 96.75 185 LYS A C 1
ATOM 1468 O O . LYS A 1 185 ? -8.909 -3.549 -3.132 1.00 96.75 185 LYS A O 1
ATOM 1473 N N . LEU A 1 186 ? -7.159 -3.320 -1.743 1.00 97.44 186 LEU A N 1
ATOM 1474 C CA . LEU A 1 186 ? -7.595 -2.054 -1.160 1.00 97.44 186 LEU A CA 1
ATOM 1475 C C . LEU A 1 186 ? -6.976 -0.817 -1.811 1.00 97.44 186 LEU A C 1
ATOM 1477 O O . LEU A 1 186 ? -7.570 0.252 -1.727 1.00 97.44 186 LEU A O 1
ATOM 1481 N N . LEU A 1 187 ? -5.840 -0.945 -2.494 1.00 96.38 187 LEU A N 1
ATOM 1482 C CA . LEU A 1 187 ? -5.121 0.160 -3.140 1.00 96.38 187 LEU A CA 1
ATOM 1483 C C . LEU A 1 187 ? -5.182 0.088 -4.676 1.00 96.38 187 LEU A C 1
ATOM 1485 O O . LEU A 1 187 ? -4.306 0.614 -5.349 1.00 96.38 187 LEU A O 1
ATOM 1489 N N . VAL A 1 188 ? -6.221 -0.540 -5.241 1.00 90.56 188 VAL A N 1
ATOM 1490 C CA . VAL A 1 188 ? -6.376 -0.722 -6.702 1.00 90.56 188 VAL A CA 1
ATOM 1491 C C . VAL A 1 188 ? -6.226 0.605 -7.454 1.00 90.56 188 VAL A C 1
ATOM 1493 O O . VAL A 1 188 ? -5.363 0.711 -8.308 1.00 90.56 188 VAL A O 1
ATOM 1496 N N . ASN A 1 189 ? -6.963 1.645 -7.049 1.00 92.56 189 ASN A N 1
ATOM 1497 C CA . ASN A 1 189 ? -6.926 2.972 -7.689 1.00 92.56 189 ASN A CA 1
ATOM 1498 C C . ASN A 1 189 ? -5.852 3.903 -7.090 1.00 92.56 189 ASN A C 1
ATOM 1500 O O . ASN A 1 189 ? -5.945 5.126 -7.177 1.00 92.56 189 ASN A O 1
ATOM 1504 N N . ALA A 1 190 ? -4.893 3.333 -6.369 1.00 95.12 190 ALA A N 1
ATOM 1505 C CA . ALA A 1 190 ? -3.778 4.034 -5.755 1.00 95.12 190 ALA A CA 1
ATOM 1506 C C . ALA A 1 190 ? -2.527 3.150 -5.888 1.00 95.12 190 ALA A C 1
ATOM 1508 O O . ALA A 1 190 ? -2.011 2.673 -4.877 1.00 95.12 190 ALA A O 1
ATOM 1509 N N . PRO A 1 191 ? -2.072 2.853 -7.119 1.00 95.88 191 PRO A N 1
ATOM 1510 C CA . PRO A 1 191 ? -0.965 1.938 -7.314 1.00 95.88 191 PRO A CA 1
ATOM 1511 C C . PRO A 1 191 ? 0.377 2.563 -6.926 1.00 95.88 191 PRO A C 1
ATOM 1513 O O . PRO A 1 191 ? 0.564 3.775 -7.028 1.00 95.88 191 PRO A O 1
ATOM 1516 N N . SER A 1 192 ? 1.338 1.719 -6.554 1.00 95.50 192 SER A N 1
ATOM 1517 C CA . SER A 1 192 ? 2.735 2.126 -6.380 1.00 95.50 192 SER A CA 1
ATOM 1518 C C . SER A 1 192 ? 3.515 2.140 -7.705 1.00 95.50 192 SER A C 1
ATOM 1520 O O . SER A 1 192 ? 4.533 2.822 -7.815 1.00 95.50 192 SER A O 1
ATOM 1522 N N . ALA A 1 193 ? 3.062 1.403 -8.726 1.00 96.00 193 ALA A N 1
ATOM 1523 C CA . ALA A 1 193 ? 3.664 1.405 -10.059 1.00 96.00 193 ALA A CA 1
ATOM 1524 C C . ALA A 1 193 ? 2.640 1.116 -11.167 1.00 96.00 193 ALA A C 1
ATOM 1526 O O . ALA A 1 193 ? 1.645 0.427 -10.947 1.00 96.00 193 ALA A O 1
ATOM 1527 N N . ILE A 1 194 ? 2.920 1.600 -12.377 1.00 96.69 194 ILE A N 1
ATOM 1528 C CA . ILE A 1 194 ? 2.164 1.301 -13.598 1.00 96.69 194 ILE A CA 1
ATOM 1529 C C . ILE A 1 194 ? 3.114 0.681 -14.624 1.00 96.69 194 ILE A C 1
ATOM 1531 O O . ILE A 1 194 ? 4.121 1.283 -15.004 1.00 96.69 194 ILE A O 1
ATOM 1535 N N . GLU A 1 195 ? 2.796 -0.525 -15.087 1.00 96.31 195 GLU A N 1
ATOM 1536 C CA . GLU A 1 195 ? 3.496 -1.202 -16.178 1.00 96.31 195 GLU A CA 1
ATOM 1537 C C . GLU A 1 195 ? 2.818 -0.896 -17.512 1.00 96.31 195 GLU A C 1
ATOM 1539 O O . GLU A 1 195 ? 1.671 -1.276 -17.741 1.00 96.31 195 GLU A O 1
ATOM 1544 N N . LYS A 1 196 ? 3.544 -0.231 -18.410 1.00 96.81 196 LYS A N 1
ATOM 1545 C CA . LYS A 1 196 ? 3.107 0.064 -19.772 1.00 96.81 196 LYS A CA 1
ATOM 1546 C C . LYS A 1 196 ? 3.642 -1.005 -20.711 1.00 96.81 196 LYS A C 1
ATOM 1548 O O . LYS A 1 196 ? 4.849 -1.098 -20.928 1.00 96.81 196 LYS A O 1
ATOM 1553 N N . ILE A 1 197 ? 2.731 -1.781 -21.283 1.00 96.50 197 ILE A N 1
ATOM 1554 C CA . ILE A 1 197 ? 2.999 -2.811 -22.284 1.00 96.50 197 ILE A CA 1
ATOM 1555 C C . ILE A 1 197 ? 2.598 -2.281 -23.658 1.00 96.50 197 ILE A C 1
ATOM 1557 O O . ILE A 1 197 ? 1.462 -1.826 -23.849 1.00 96.5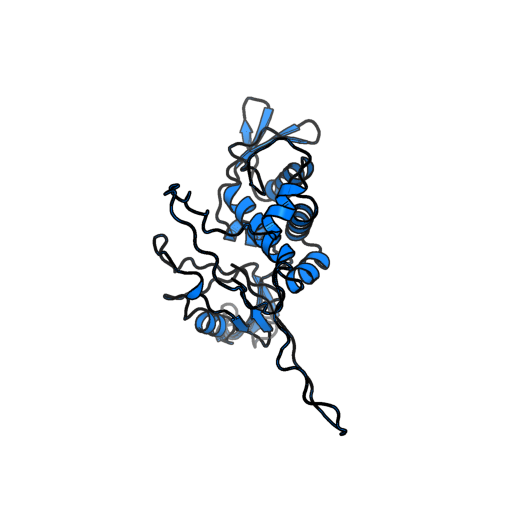0 197 ILE A O 1
ATOM 1561 N N . ARG A 1 198 ? 3.525 -2.326 -24.616 1.00 97.12 198 ARG A N 1
ATOM 1562 C CA . ARG A 1 198 ? 3.330 -1.822 -25.979 1.00 97.12 198 ARG A CA 1
ATOM 1563 C C . ARG A 1 198 ? 3.806 -2.853 -26.998 1.00 97.12 198 ARG A C 1
ATOM 1565 O O . ARG A 1 198 ? 4.991 -3.163 -27.072 1.00 97.12 198 ARG A O 1
ATOM 1572 N N . CYS A 1 199 ? 2.885 -3.399 -27.788 1.00 96.75 199 CYS A N 1
ATOM 1573 C CA . CYS A 1 199 ? 3.209 -4.328 -28.871 1.00 96.75 199 CYS A CA 1
ATOM 1574 C C . CYS A 1 199 ? 3.299 -3.599 -30.214 1.00 96.75 199 CYS A C 1
ATOM 1576 O O . CYS A 1 199 ? 2.498 -2.712 -30.512 1.00 96.75 199 CYS A O 1
ATOM 1578 N N . THR A 1 200 ? 4.243 -4.009 -31.061 1.00 95.31 200 THR A N 1
ATOM 1579 C CA . THR A 1 200 ? 4.417 -3.408 -32.389 1.00 95.31 200 THR A CA 1
ATOM 1580 C C . THR A 1 200 ? 3.246 -3.699 -33.333 1.00 95.31 200 THR A C 1
ATOM 1582 O O . THR A 1 200 ? 2.922 -2.860 -34.168 1.00 95.31 200 THR A O 1
ATOM 1585 N N . THR A 1 201 ? 2.556 -4.831 -33.168 1.00 94.75 201 THR A N 1
ATOM 1586 C CA . THR A 1 201 ? 1.489 -5.284 -34.079 1.00 94.75 201 THR A CA 1
ATOM 1587 C C . THR A 1 201 ? 0.168 -4.557 -33.832 1.00 94.75 201 THR A C 1
ATOM 1589 O O . THR A 1 201 ? -0.361 -4.587 -32.719 1.00 94.75 201 THR A O 1
ATOM 1592 N N . ASP A 1 202 ? -0.388 -3.934 -34.872 1.00 91.81 202 ASP A N 1
ATOM 1593 C CA . ASP A 1 202 ? -1.723 -3.328 -34.829 1.00 91.81 202 ASP A CA 1
ATOM 1594 C C . ASP A 1 202 ? -2.818 -4.386 -34.620 1.00 91.81 202 ASP A C 1
ATOM 1596 O O . ASP A 1 202 ? -2.727 -5.506 -35.117 1.00 91.81 202 ASP A O 1
ATOM 1600 N N . GLY A 1 203 ? -3.840 -4.050 -33.828 1.00 91.19 203 GLY A N 1
ATOM 1601 C CA . GLY A 1 203 ? -4.931 -4.973 -33.483 1.00 91.19 203 GLY A CA 1
ATOM 1602 C C . GLY A 1 203 ? -4.576 -6.064 -32.459 1.00 91.19 203 GLY A C 1
ATOM 1603 O O . GLY A 1 203 ? -5.421 -6.892 -32.136 1.00 91.19 203 GLY A O 1
ATOM 1604 N N . CYS A 1 204 ? -3.355 -6.083 -31.914 1.00 94.44 204 CYS A N 1
ATOM 1605 C CA . CYS A 1 204 ? -2.971 -7.035 -30.870 1.00 94.44 204 CYS A CA 1
ATOM 1606 C C . CYS A 1 204 ? -3.605 -6.691 -29.507 1.00 94.44 204 CYS A C 1
ATOM 1608 O O . CYS A 1 204 ? -3.627 -5.528 -29.105 1.00 94.44 204 CYS A O 1
ATOM 1610 N N . ASN A 1 205 ? -3.983 -7.708 -28.721 1.00 93.38 205 ASN A N 1
ATOM 1611 C CA . ASN A 1 205 ? -4.454 -7.546 -27.334 1.00 93.38 205 ASN A CA 1
ATOM 1612 C C . ASN A 1 205 ? -3.455 -6.807 -26.422 1.00 93.38 205 ASN A C 1
ATOM 1614 O O . ASN A 1 205 ? -3.850 -6.189 -25.439 1.00 93.38 205 ASN A O 1
ATOM 1618 N N . ASN A 1 206 ? -2.160 -6.861 -26.749 1.00 93.69 206 ASN A N 1
ATOM 1619 C CA . ASN A 1 206 ? -1.098 -6.156 -26.031 1.00 93.69 206 ASN A CA 1
ATOM 1620 C C . ASN A 1 206 ? -0.649 -4.861 -26.736 1.00 93.69 206 ASN A C 1
ATOM 1622 O O . ASN A 1 206 ? 0.434 -4.362 -26.437 1.00 93.69 206 ASN A O 1
ATOM 1626 N N . LYS A 1 207 ? -1.421 -4.320 -27.693 1.00 93.56 207 LYS A N 1
ATOM 1627 C CA . LY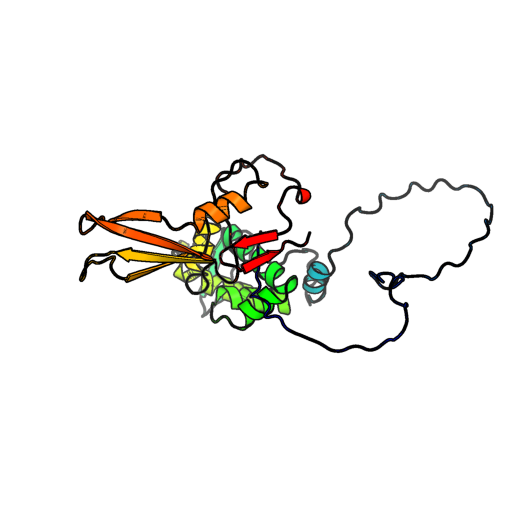S A 1 207 ? -1.039 -3.108 -28.439 1.00 93.56 207 LYS A CA 1
ATOM 1628 C C . LYS A 1 207 ? -0.751 -1.940 -27.500 1.00 93.56 207 LYS A C 1
ATOM 1630 O O . LYS A 1 207 ? 0.347 -1.398 -27.544 1.00 93.56 207 LYS A O 1
ATOM 1635 N N . ASN A 1 208 ? -1.706 -1.617 -26.630 1.00 95.00 208 ASN A N 1
ATOM 1636 C CA . ASN A 1 208 ? -1.582 -0.605 -25.585 1.00 95.00 208 ASN A CA 1
ATOM 1637 C C . ASN A 1 208 ? -2.278 -1.118 -24.325 1.00 95.00 208 ASN A C 1
ATOM 1639 O O . ASN A 1 208 ? -3.502 -1.063 -24.233 1.00 95.00 208 ASN A O 1
ATOM 1643 N N . LYS A 1 209 ? -1.507 -1.644 -23.375 1.00 94.88 209 LYS A N 1
ATOM 1644 C CA . LYS A 1 209 ? -2.033 -2.125 -22.098 1.00 94.88 209 LYS A CA 1
ATOM 1645 C C . LYS A 1 209 ? -1.256 -1.502 -20.952 1.00 94.88 209 LYS A C 1
ATOM 1647 O O . LYS A 1 209 ? -0.029 -1.547 -20.960 1.00 94.88 209 LYS A O 1
ATOM 1652 N N . ASP A 1 210 ? -1.977 -0.973 -19.975 1.00 95.94 210 ASP A N 1
ATOM 1653 C CA . ASP A 1 210 ? -1.408 -0.448 -18.738 1.00 95.94 210 ASP A CA 1
ATOM 1654 C C . ASP A 1 210 ? -1.880 -1.341 -17.587 1.00 95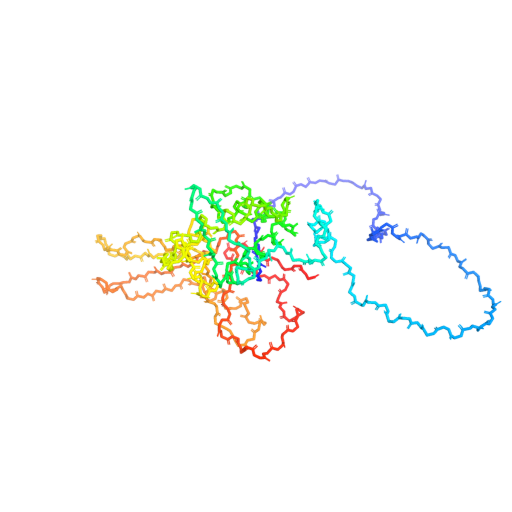.94 210 ASP A C 1
ATOM 1656 O O . ASP A 1 210 ? -3.053 -1.711 -17.518 1.00 95.94 210 ASP A O 1
ATOM 1660 N N . ILE A 1 211 ? -0.948 -1.767 -16.736 1.00 95.06 211 ILE A N 1
ATOM 1661 C CA . ILE A 1 211 ? -1.221 -2.640 -15.594 1.00 95.06 211 ILE A CA 1
ATOM 1662 C C . ILE A 1 211 ? -0.800 -1.910 -14.325 1.00 95.06 211 ILE A C 1
ATOM 1664 O O . ILE A 1 211 ? 0.381 -1.649 -14.103 1.00 95.06 211 ILE A O 1
ATOM 1668 N N . GLU A 1 212 ? -1.778 -1.602 -13.486 1.00 95.81 212 GLU A N 1
ATOM 1669 C CA . GLU A 1 212 ? -1.572 -0.972 -12.187 1.00 95.81 212 GLU A CA 1
ATOM 1670 C C . GLU A 1 212 ? -1.145 -2.013 -11.149 1.00 95.81 212 GLU A C 1
ATOM 1672 O O . GLU A 1 212 ? -1.717 -3.099 -11.052 1.00 95.81 212 GLU A O 1
ATOM 1677 N N . SER A 1 213 ? -0.116 -1.684 -10.374 1.00 95.31 213 SER A N 1
ATOM 1678 C CA . SER A 1 213 ? 0.437 -2.538 -9.325 1.00 95.31 213 SER A CA 1
ATOM 1679 C C . SER A 1 213 ? 0.445 -1.783 -7.994 1.00 95.31 213 SER A C 1
ATOM 1681 O O . SER A 1 213 ? 1.249 -0.865 -7.809 1.00 95.31 213 SER A O 1
ATOM 1683 N N . PRO A 1 214 ? -0.433 -2.155 -7.045 1.00 95.88 214 PRO A N 1
ATOM 1684 C CA . PRO A 1 214 ? -0.450 -1.580 -5.698 1.00 95.88 214 PRO A CA 1
ATOM 1685 C C . PRO A 1 214 ? 0.808 -1.828 -4.870 1.00 95.88 214 PRO A C 1
ATOM 1687 O O . PRO A 1 214 ? 1.057 -1.109 -3.909 1.00 95.88 214 PRO A O 1
ATOM 1690 N N . THR A 1 215 ? 1.596 -2.833 -5.239 1.00 94.75 215 THR A N 1
ATOM 1691 C CA . THR A 1 215 ? 2.840 -3.209 -4.572 1.00 94.75 215 THR A CA 1
ATOM 1692 C C . THR A 1 215 ? 3.946 -3.471 -5.590 1.00 94.75 215 THR A C 1
ATOM 1694 O O . THR A 1 215 ? 3.688 -3.717 -6.771 1.00 94.75 215 THR A O 1
ATOM 1697 N N . LEU A 1 216 ? 5.198 -3.412 -5.135 1.00 93.75 216 LEU A N 1
ATOM 1698 C CA . LEU A 1 216 ? 6.382 -3.760 -5.915 1.00 93.75 216 LEU A CA 1
ATOM 1699 C C . LEU A 1 216 ? 7.025 -5.003 -5.321 1.00 93.75 216 LEU A C 1
ATOM 1701 O O . LEU A 1 216 ? 7.331 -5.023 -4.135 1.00 93.75 216 LEU A O 1
ATOM 1705 N N . ILE A 1 217 ? 7.342 -5.987 -6.155 1.00 91.31 217 ILE A N 1
ATOM 1706 C CA . ILE A 1 217 ? 8.142 -7.140 -5.739 1.00 91.31 217 ILE A CA 1
ATOM 1707 C C . ILE A 1 217 ? 9.576 -6.908 -6.208 1.00 91.31 217 ILE A C 1
ATOM 1709 O O . ILE A 1 217 ? 9.883 -7.054 -7.395 1.00 91.31 217 ILE A O 1
ATOM 1713 N N . LEU A 1 218 ? 10.462 -6.544 -5.280 1.00 90.69 218 LEU A N 1
ATOM 1714 C CA . LEU A 1 218 ? 11.878 -6.327 -5.570 1.00 90.69 218 LEU A CA 1
ATOM 1715 C C . LEU A 1 218 ? 12.710 -7.483 -5.022 1.00 90.69 218 LEU A C 1
ATOM 1717 O O . LEU A 1 218 ? 12.601 -7.852 -3.858 1.00 90.69 218 LEU A O 1
ATOM 1721 N N . ARG A 1 219 ? 13.580 -8.043 -5.865 1.00 87.06 219 ARG A N 1
ATOM 1722 C CA . ARG A 1 219 ? 14.436 -9.173 -5.489 1.00 87.06 219 ARG A CA 1
ATOM 1723 C C . ARG A 1 219 ? 15.852 -8.698 -5.200 1.00 87.06 219 ARG A C 1
ATOM 1725 O O . ARG A 1 219 ? 16.586 -8.346 -6.120 1.00 87.06 219 ARG A O 1
ATOM 1732 N N . PHE A 1 220 ? 16.256 -8.758 -3.936 1.00 85.81 220 PHE A N 1
ATOM 1733 C CA . PHE A 1 220 ? 17.615 -8.436 -3.503 1.00 85.81 220 PHE A CA 1
ATOM 1734 C C . PHE A 1 220 ? 18.046 -9.278 -2.304 1.00 85.81 220 PHE A C 1
ATOM 1736 O O . PHE A 1 220 ? 17.238 -9.660 -1.465 1.00 85.81 220 PHE A O 1
ATOM 1743 N N . LYS A 1 221 ? 19.355 -9.548 -2.219 1.00 81.06 221 LYS A N 1
ATOM 1744 C CA . LYS A 1 221 ? 19.971 -10.302 -1.109 1.00 81.06 221 LYS A CA 1
ATOM 1745 C C . LYS A 1 221 ? 20.406 -9.423 0.067 1.00 81.06 221 LYS A C 1
ATOM 1747 O O . LYS A 1 221 ? 20.680 -9.924 1.147 1.00 81.06 221 LYS A O 1
ATOM 1752 N N . ASN A 1 222 ? 20.563 -8.123 -0.166 1.00 83.81 222 ASN A N 1
ATOM 1753 C CA . ASN A 1 222 ? 21.027 -7.158 0.826 1.00 83.81 222 ASN A CA 1
ATOM 1754 C C . ASN A 1 222 ? 20.310 -5.833 0.564 1.00 83.81 222 ASN A C 1
ATOM 1756 O O . ASN A 1 222 ? 20.241 -5.416 -0.591 1.00 83.81 222 ASN A O 1
ATOM 1760 N N . VAL A 1 223 ? 19.802 -5.186 1.613 1.00 86.31 223 VAL A N 1
ATOM 1761 C CA . VAL A 1 223 ? 19.065 -3.911 1.543 1.00 86.31 223 VAL A CA 1
ATOM 1762 C C . VAL A 1 223 ? 19.859 -2.784 0.877 1.00 86.31 223 VAL A C 1
ATOM 1764 O O . VAL A 1 223 ? 19.271 -1.925 0.231 1.00 86.31 223 VAL A O 1
ATOM 1767 N N . LYS A 1 224 ? 21.197 -2.845 0.893 1.00 86.62 224 LYS A N 1
ATOM 1768 C CA . LYS A 1 224 ? 22.059 -1.920 0.135 1.00 86.62 224 LYS A CA 1
ATOM 1769 C C . LYS A 1 224 ? 21.850 -1.998 -1.385 1.00 86.62 224 LYS A C 1
ATOM 1771 O O . LYS A 1 224 ? 22.155 -1.053 -2.099 1.00 86.62 224 LYS A O 1
ATOM 1776 N N . ASN A 1 225 ? 21.319 -3.115 -1.888 1.00 90.00 225 ASN A N 1
ATOM 1777 C CA . ASN A 1 225 ? 21.006 -3.323 -3.304 1.00 90.00 225 ASN A CA 1
ATOM 1778 C C . ASN A 1 225 ? 19.561 -2.938 -3.664 1.00 90.00 225 ASN A C 1
ATOM 1780 O O . ASN A 1 225 ? 19.117 -3.243 -4.775 1.00 90.00 225 ASN A O 1
ATOM 1784 N N . LEU A 1 226 ? 18.816 -2.307 -2.750 1.00 90.88 226 LEU A N 1
ATOM 1785 C CA . LEU A 1 226 ? 17.427 -1.916 -2.981 1.00 90.88 226 LEU A CA 1
ATOM 1786 C C . LEU A 1 226 ? 17.301 -0.963 -4.177 1.00 90.88 226 LEU A C 1
ATOM 1788 O O . LEU A 1 226 ? 16.515 -1.246 -5.078 1.00 90.88 226 LEU A O 1
ATOM 1792 N N . GLN A 1 227 ? 18.152 0.069 -4.253 1.00 93.12 227 GLN A N 1
ATOM 1793 C CA . GLN A 1 227 ? 18.208 1.001 -5.390 1.00 93.12 227 GLN A CA 1
ATOM 1794 C C . GLN A 1 227 ? 18.423 0.269 -6.716 1.00 93.12 227 GLN A C 1
ATOM 1796 O O . GLN A 1 227 ? 17.594 0.346 -7.613 1.00 93.12 227 GLN A O 1
ATOM 1801 N N . LYS A 1 228 ? 19.473 -0.555 -6.799 1.00 93.19 228 LYS A N 1
ATOM 1802 C CA . LYS A 1 228 ? 19.771 -1.354 -7.996 1.00 93.19 228 LYS A CA 1
ATOM 1803 C C . LYS A 1 228 ? 18.600 -2.256 -8.411 1.00 93.19 228 LYS A C 1
ATOM 1805 O O . LYS A 1 228 ? 18.403 -2.531 -9.592 1.00 93.19 228 LYS A O 1
ATOM 1810 N N . SER A 1 229 ? 17.842 -2.763 -7.443 1.00 93.44 229 SER A N 1
ATOM 1811 C CA . SER A 1 229 ? 16.684 -3.624 -7.712 1.00 93.44 229 SER A CA 1
ATOM 1812 C C . SER A 1 229 ? 15.496 -2.827 -8.233 1.00 93.44 229 SER A C 1
ATOM 1814 O O . SER A 1 229 ? 14.806 -3.303 -9.132 1.00 93.44 229 SER A O 1
ATOM 1816 N N . LEU A 1 230 ? 15.299 -1.611 -7.725 1.00 94.19 230 LEU A N 1
ATOM 1817 C CA . LEU A 1 230 ? 14.316 -0.660 -8.231 1.00 94.19 230 LEU A CA 1
ATOM 1818 C C . LEU A 1 230 ? 14.667 -0.177 -9.652 1.00 94.19 230 LEU A C 1
ATOM 1820 O O . LEU A 1 230 ? 13.794 -0.136 -10.521 1.00 94.19 230 LEU A O 1
ATOM 1824 N N . ASP A 1 231 ? 15.948 0.083 -9.929 1.00 94.44 231 ASP A N 1
ATOM 1825 C CA . ASP A 1 231 ? 16.437 0.428 -11.272 1.00 94.44 231 ASP A CA 1
ATOM 1826 C C . ASP A 1 231 ? 16.130 -0.694 -12.269 1.00 94.44 231 ASP A C 1
ATOM 1828 O O . ASP A 1 231 ? 15.585 -0.466 -13.348 1.00 94.44 231 ASP A O 1
ATOM 1832 N N . ASN A 1 232 ? 16.418 -1.941 -11.889 1.00 93.44 232 ASN A N 1
ATOM 1833 C CA . ASN A 1 232 ? 16.102 -3.104 -12.715 1.00 93.44 232 ASN A CA 1
ATOM 1834 C C . ASN A 1 232 ? 14.591 -3.291 -12.914 1.00 93.44 232 ASN A C 1
ATOM 1836 O O . ASN A 1 232 ? 14.177 -3.721 -13.987 1.00 93.44 232 ASN A O 1
ATOM 1840 N N . TYR A 1 233 ? 13.777 -2.983 -11.901 1.00 93.81 233 TYR A N 1
ATOM 1841 C CA . TYR A 1 233 ? 12.318 -3.085 -11.970 1.00 93.81 233 TYR A CA 1
ATOM 1842 C C . TYR A 1 233 ? 11.701 -2.081 -12.957 1.00 93.81 233 TYR A C 1
ATOM 1844 O O . TYR A 1 233 ? 10.744 -2.421 -13.657 1.00 93.81 233 TYR A O 1
ATOM 1852 N N . THR A 1 234 ? 12.252 -0.865 -13.027 1.00 95.25 234 THR A N 1
ATOM 1853 C CA . THR A 1 234 ? 11.774 0.229 -13.898 1.00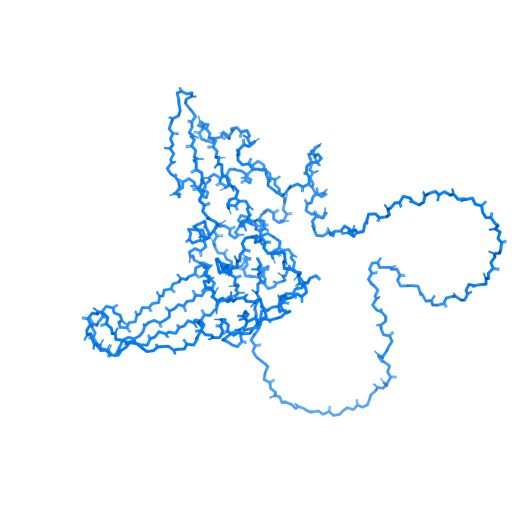 95.25 234 THR A CA 1
ATOM 1854 C C . THR A 1 234 ? 12.411 0.243 -15.288 1.00 95.25 234 THR A C 1
ATOM 1856 O O . THR A 1 234 ? 11.909 0.919 -16.194 1.00 95.25 234 THR A O 1
ATOM 1859 N N . LYS A 1 235 ? 13.497 -0.514 -15.484 1.00 94.75 235 LYS A N 1
ATOM 1860 C CA . LYS A 1 235 ? 14.181 -0.657 -16.771 1.00 94.75 235 LYS A CA 1
ATOM 1861 C C . LYS A 1 235 ? 13.224 -1.178 -17.844 1.00 94.75 235 LYS A C 1
ATOM 1863 O O . LYS A 1 235 ? 12.479 -2.129 -17.624 1.00 94.75 235 LYS A O 1
ATOM 1868 N N . GLU A 1 236 ? 13.284 -0.573 -19.028 1.00 95.88 236 GLU A N 1
ATOM 1869 C CA . GLU A 1 236 ? 12.548 -1.064 -20.190 1.00 95.88 236 GLU A CA 1
ATOM 1870 C C . GLU A 1 236 ? 13.098 -2.419 -20.643 1.00 95.88 236 GLU A C 1
ATOM 1872 O O . GLU A 1 236 ? 14.312 -2.625 -20.755 1.00 95.88 236 GLU A O 1
ATOM 1877 N N . GLN A 1 237 ? 12.185 -3.350 -20.887 1.00 95.06 237 GLN A N 1
ATOM 1878 C CA . GLN A 1 237 ? 12.483 -4.706 -21.312 1.00 95.06 237 GLN A CA 1
ATOM 1879 C C . GLN A 1 237 ? 11.682 -5.026 -22.569 1.00 95.06 237 GLN A C 1
ATOM 1881 O O . GLN A 1 237 ? 10.530 -4.618 -22.704 1.00 95.06 237 GLN A O 1
ATOM 1886 N N . VAL A 1 238 ? 12.300 -5.762 -23.487 1.00 96.69 238 VAL A N 1
ATOM 1887 C CA . VAL A 1 238 ? 11.672 -6.190 -24.737 1.00 96.69 238 VAL A CA 1
ATOM 1888 C C . VAL A 1 238 ? 11.525 -7.702 -24.713 1.00 96.69 238 VAL A C 1
ATOM 1890 O O . VAL A 1 238 ? 12.464 -8.420 -24.371 1.00 96.69 238 VAL A O 1
ATOM 1893 N N . TYR A 1 239 ? 10.337 -8.164 -25.077 1.00 95.06 239 TYR A N 1
ATOM 1894 C CA . TYR A 1 239 ? 9.931 -9.558 -25.059 1.00 95.06 239 TYR A CA 1
ATOM 1895 C C . TYR A 1 239 ? 9.253 -9.939 -26.370 1.00 95.06 239 TYR A C 1
ATOM 1897 O O . TYR A 1 239 ? 8.841 -9.087 -27.161 1.00 95.06 239 TYR A O 1
ATOM 1905 N N . GLU A 1 240 ? 9.081 -11.240 -26.566 1.00 96.62 240 GLU A N 1
ATOM 1906 C CA . GLU A 1 240 ? 8.170 -11.760 -27.574 1.00 96.62 240 GLU A CA 1
ATOM 1907 C C . GLU A 1 240 ? 6.725 -11.722 -27.047 1.00 96.62 240 GLU A C 1
ATOM 1909 O O . GLU A 1 240 ? 6.427 -12.140 -25.927 1.00 96.62 240 GLU A O 1
ATOM 1914 N N . CYS A 1 241 ? 5.808 -11.185 -27.848 1.00 95.81 241 CYS A N 1
ATOM 1915 C CA . CYS A 1 241 ? 4.398 -11.086 -27.503 1.00 95.81 241 CYS A CA 1
ATOM 1916 C C . CYS A 1 241 ? 3.723 -12.460 -27.545 1.00 95.81 241 CYS A C 1
ATOM 1918 O O . CYS A 1 241 ? 3.620 -13.059 -28.609 1.00 95.81 241 CYS A O 1
ATOM 1920 N N . GLY A 1 242 ? 3.121 -12.893 -26.437 1.00 94.69 242 GLY A N 1
ATOM 1921 C CA . GLY A 1 242 ? 2.411 -14.178 -26.370 1.00 94.69 242 GLY A CA 1
ATOM 1922 C C . GLY A 1 242 ? 1.154 -14.316 -27.249 1.00 94.69 242 GLY A C 1
ATOM 1923 O O . GLY A 1 242 ? 0.589 -15.401 -27.295 1.00 94.69 242 GLY A O 1
ATOM 1924 N N . TYR A 1 243 ? 0.698 -13.253 -27.928 1.00 94.69 243 TYR A N 1
ATOM 1925 C CA . TYR A 1 243 ? -0.460 -13.307 -28.840 1.00 94.69 243 TYR A CA 1
ATOM 1926 C C . TYR A 1 243 ? -0.080 -13.304 -30.323 1.00 94.69 243 TYR A C 1
ATOM 1928 O O . TYR A 1 243 ? -0.710 -13.992 -31.116 1.00 94.69 243 TYR A O 1
ATOM 1936 N N . CYS A 1 244 ? 0.898 -12.485 -30.718 1.00 95.38 244 CYS A N 1
ATOM 1937 C CA . CYS A 1 244 ? 1.274 -12.306 -32.128 1.00 95.38 244 CYS A CA 1
ATOM 1938 C C . CYS A 1 244 ? 2.730 -12.681 -32.425 1.00 95.38 244 CYS A C 1
ATOM 1940 O O . CYS A 1 244 ? 3.164 -12.557 -33.568 1.00 95.38 244 CYS A O 1
ATOM 1942 N N . TYR A 1 245 ? 3.487 -13.097 -31.406 1.00 94.88 245 TYR A N 1
ATOM 1943 C CA . TYR A 1 245 ? 4.892 -13.501 -31.502 1.00 94.88 245 TYR A CA 1
ATOM 1944 C C . TYR A 1 245 ? 5.817 -12.417 -32.092 1.00 94.88 245 TYR A C 1
ATOM 1946 O O . TYR A 1 245 ? 6.874 -12.700 -32.646 1.00 94.88 245 TYR A O 1
ATOM 1954 N N . LYS A 1 246 ? 5.414 -11.141 -32.002 1.00 95.31 246 LYS A N 1
ATOM 1955 C CA . LYS A 1 246 ? 6.222 -9.967 -32.381 1.00 95.31 246 LYS A CA 1
ATOM 1956 C C . LYS A 1 246 ? 6.772 -9.247 -31.155 1.00 95.31 246 LYS A C 1
ATOM 1958 O O . LYS A 1 246 ? 6.400 -9.555 -30.027 1.00 95.31 246 LYS A O 1
ATOM 1963 N N . SER A 1 247 ? 7.635 -8.262 -31.392 1.00 96.44 247 SER A N 1
ATOM 1964 C CA . SER A 1 247 ? 8.244 -7.452 -30.337 1.00 96.44 247 SER A CA 1
ATOM 1965 C C . SER A 1 247 ? 7.198 -6.730 -29.477 1.00 96.44 247 SER A C 1
ATOM 1967 O O . SER A 1 247 ? 6.211 -6.169 -29.971 1.00 96.44 247 SER A O 1
ATOM 1969 N N . LEU A 1 248 ? 7.428 -6.763 -28.171 1.00 96.75 248 LEU A N 1
ATOM 1970 C CA . LEU A 1 248 ? 6.623 -6.130 -27.142 1.00 96.75 248 LEU A CA 1
ATOM 1971 C C . LEU A 1 248 ? 7.564 -5.476 -26.138 1.00 96.75 248 LEU A C 1
ATOM 1973 O O . LEU A 1 248 ? 8.403 -6.158 -25.555 1.00 96.75 248 LEU A O 1
ATOM 1977 N N . SER A 1 249 ? 7.430 -4.169 -25.931 1.00 97.25 249 SER A N 1
ATOM 1978 C CA . SER A 1 249 ? 8.136 -3.482 -24.856 1.00 97.25 249 SER A CA 1
ATOM 1979 C C . SER A 1 249 ? 7.273 -3.434 -23.599 1.00 97.25 249 SER A C 1
ATOM 1981 O O . SER A 1 249 ? 6.050 -3.288 -23.655 1.00 97.25 249 SER A O 1
ATOM 1983 N N . SER A 1 250 ? 7.925 -3.595 -22.455 1.00 96.88 250 SER A N 1
ATOM 1984 C CA . SER A 1 250 ? 7.361 -3.382 -21.130 1.00 96.88 250 SER A CA 1
ATOM 1985 C C . SER A 1 250 ? 8.256 -2.410 -20.377 1.00 96.88 250 SER A C 1
ATOM 1987 O O . SER A 1 250 ? 9.476 -2.584 -20.309 1.00 96.88 250 SER A O 1
ATOM 1989 N N . ARG A 1 251 ? 7.645 -1.374 -19.810 1.00 96.31 251 ARG A N 1
ATOM 1990 C CA . ARG A 1 251 ? 8.324 -0.401 -18.959 1.00 96.31 251 ARG A CA 1
ATOM 1991 C C . ARG A 1 251 ? 7.463 -0.094 -17.750 1.00 96.31 251 ARG A C 1
ATOM 1993 O O . ARG A 1 251 ? 6.276 0.189 -17.896 1.00 96.31 251 ARG A O 1
ATOM 2000 N N . ARG A 1 252 ? 8.069 -0.102 -16.565 1.00 95.94 252 ARG A N 1
ATOM 2001 C CA . ARG A 1 252 ? 7.384 0.256 -15.319 1.00 95.94 252 ARG A CA 1
ATOM 2002 C C . ARG A 1 252 ? 7.739 1.674 -14.904 1.00 95.94 252 ARG A C 1
ATOM 2004 O O . ARG A 1 252 ? 8.901 2.078 -14.964 1.00 95.94 252 ARG A O 1
ATOM 2011 N N . THR A 1 253 ? 6.725 2.413 -14.486 1.00 95.50 253 THR A N 1
ATOM 2012 C CA . THR A 1 253 ? 6.860 3.743 -13.901 1.00 95.50 253 THR A CA 1
ATOM 2013 C C . THR A 1 253 ? 6.353 3.681 -12.475 1.00 95.50 253 THR A C 1
ATOM 2015 O O . THR A 1 253 ? 5.229 3.240 -12.245 1.00 95.50 253 THR A O 1
ATOM 2018 N N . VAL A 1 254 ? 7.191 4.076 -11.525 1.00 95.06 254 VAL A N 1
ATOM 2019 C CA . VAL A 1 254 ? 6.769 4.221 -10.132 1.00 95.06 254 VAL A CA 1
ATOM 2020 C C . VAL A 1 254 ? 5.910 5.466 -9.929 1.00 95.06 254 VAL A C 1
ATOM 2022 O O . VAL A 1 254 ? 6.048 6.445 -10.660 1.00 95.06 254 VAL A O 1
ATOM 2025 N N . MET A 1 255 ? 5.012 5.406 -8.949 1.00 93.00 255 MET A N 1
ATOM 2026 C CA . MET A 1 255 ? 4.034 6.454 -8.646 1.00 93.00 255 MET A CA 1
ATOM 2027 C C . MET A 1 255 ? 4.419 7.212 -7.367 1.00 93.00 255 MET A C 1
ATOM 2029 O O . MET A 1 255 ? 5.535 7.086 -6.870 1.00 93.00 255 MET A O 1
ATOM 2033 N N . ASN A 1 256 ? 3.493 7.993 -6.810 1.00 88.56 256 ASN A N 1
ATOM 2034 C CA . ASN A 1 256 ? 3.723 8.904 -5.680 1.00 88.56 256 ASN A CA 1
ATOM 2035 C C . ASN A 1 256 ? 4.291 8.237 -4.417 1.00 88.56 256 ASN A C 1
ATOM 2037 O O . ASN A 1 256 ? 4.745 8.927 -3.510 1.00 88.56 256 ASN A O 1
ATOM 2041 N N . HIS A 1 257 ? 4.185 6.915 -4.323 1.00 89.94 257 HIS A N 1
ATOM 2042 C CA . HIS A 1 257 ? 4.403 6.172 -3.102 1.00 89.94 257 HIS A CA 1
ATOM 2043 C C . HIS A 1 257 ? 4.859 4.749 -3.456 1.00 89.94 257 HIS A C 1
ATOM 2045 O O . HIS A 1 257 ? 4.423 4.215 -4.477 1.00 89.94 257 HIS A O 1
ATOM 2051 N N . LEU A 1 258 ? 5.706 4.116 -2.632 1.00 92.12 258 LEU A N 1
ATOM 2052 C CA . LEU A 1 258 ? 6.110 2.714 -2.843 1.00 92.12 258 LEU A CA 1
ATOM 2053 C C . LEU A 1 258 ? 5.739 1.828 -1.660 1.00 92.12 258 LEU A C 1
ATOM 2055 O O . LEU A 1 258 ? 6.107 2.097 -0.513 1.00 92.12 258 LEU A O 1
ATOM 2059 N N . LEU A 1 259 ? 5.059 0.725 -1.961 1.00 93.38 259 LEU A N 1
ATOM 2060 C CA . LEU A 1 259 ? 4.876 -0.399 -1.056 1.00 93.38 259 LEU A CA 1
ATOM 2061 C C . LEU A 1 259 ? 5.672 -1.597 -1.585 1.00 93.38 259 LEU A C 1
ATOM 2063 O O . LEU A 1 259 ? 5.261 -2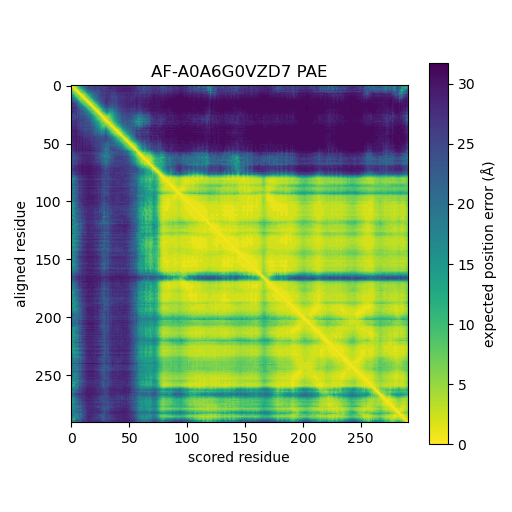.262 -2.533 1.00 93.38 259 LEU A O 1
ATOM 2067 N N . ILE A 1 260 ? 6.847 -1.832 -0.997 1.00 92.06 260 ILE A N 1
ATOM 2068 C CA . ILE A 1 260 ? 7.801 -2.842 -1.470 1.00 92.06 260 ILE A CA 1
ATOM 2069 C C . ILE A 1 260 ? 7.648 -4.134 -0.668 1.00 92.06 260 ILE A C 1
ATOM 2071 O O . ILE A 1 260 ? 7.800 -4.142 0.553 1.00 92.06 260 ILE A O 1
ATOM 2075 N N . GLU A 1 261 ? 7.403 -5.224 -1.381 1.00 89.06 261 GLU A N 1
ATOM 2076 C CA . GLU A 1 261 ? 7.442 -6.594 -0.890 1.00 89.06 261 GLU A CA 1
ATOM 2077 C C . GLU A 1 261 ? 8.876 -7.118 -0.965 1.00 89.06 261 GLU A C 1
ATOM 2079 O O . GLU A 1 261 ? 9.531 -7.065 -2.012 1.00 89.06 261 GLU A O 1
ATOM 2084 N N . THR A 1 262 ? 9.366 -7.614 0.168 1.00 79.06 262 THR A N 1
ATOM 2085 C CA . THR A 1 262 ? 10.756 -8.043 0.348 1.00 79.06 262 THR A CA 1
ATOM 2086 C C . THR A 1 262 ? 10.852 -9.528 0.680 1.00 79.06 262 THR A C 1
ATOM 2088 O O . THR A 1 262 ? 11.727 -9.922 1.444 1.00 79.06 262 THR A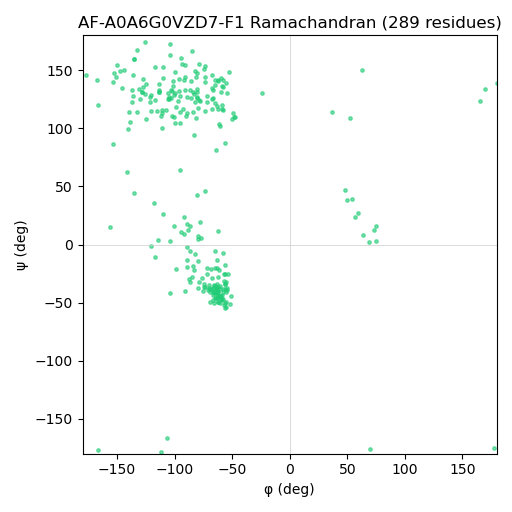 O 1
ATOM 2091 N N . ASP A 1 263 ? 9.979 -10.357 0.106 1.00 71.38 263 ASP A N 1
ATOM 2092 C CA . ASP A 1 263 ? 9.880 -11.809 0.358 1.00 71.38 263 ASP A CA 1
ATOM 2093 C C . ASP A 1 263 ? 11.178 -12.591 0.060 1.00 71.38 263 ASP A C 1
ATOM 2095 O O . ASP A 1 263 ? 11.290 -13.779 0.351 1.00 71.38 263 ASP A O 1
ATOM 2099 N N . THR A 1 264 ? 12.187 -11.942 -0.529 1.00 68.31 264 THR A N 1
ATOM 2100 C CA . THR A 1 264 ? 13.531 -12.506 -0.713 1.00 68.31 264 THR A CA 1
ATOM 2101 C C . THR A 1 264 ? 14.465 -12.299 0.481 1.00 68.31 264 THR A C 1
ATOM 2103 O O . THR A 1 264 ? 15.593 -12.795 0.447 1.00 68.31 264 THR A O 1
ATOM 2106 N N . LEU A 1 265 ? 14.046 -11.553 1.507 1.00 71.25 265 LEU A N 1
ATOM 2107 C CA . LEU A 1 265 ? 14.788 -11.387 2.753 1.00 71.25 265 LEU A CA 1
ATOM 2108 C C . LEU A 1 265 ? 14.430 -12.519 3.731 1.00 71.25 265 LEU A C 1
ATOM 2110 O O . LEU A 1 265 ? 13.251 -12.813 3.916 1.00 71.25 265 LEU A O 1
ATOM 2114 N N . PRO A 1 266 ? 15.420 -13.159 4.372 1.00 71.38 266 PRO A N 1
ATOM 2115 C CA . PRO A 1 266 ? 15.154 -14.231 5.324 1.00 71.38 266 PRO A CA 1
ATOM 2116 C C . PRO A 1 266 ? 14.456 -13.707 6.591 1.00 71.38 266 PRO A C 1
ATOM 2118 O O . PRO A 1 266 ? 14.902 -12.727 7.184 1.00 71.38 266 PRO A O 1
ATOM 2121 N N . GLU A 1 267 ? 13.407 -14.408 7.042 1.00 66.94 267 GLU A N 1
ATOM 2122 C CA . GLU A 1 267 ? 12.532 -14.001 8.162 1.00 66.94 267 GLU A CA 1
ATOM 2123 C C . GLU A 1 267 ? 13.280 -13.727 9.479 1.00 66.94 267 GLU A C 1
ATOM 2125 O O . GLU A 1 267 ? 12.896 -12.849 10.247 1.00 66.94 267 GLU A O 1
ATOM 2130 N N . ASN A 1 268 ? 14.380 -14.441 9.730 1.00 69.75 268 ASN A N 1
ATOM 2131 C CA . ASN A 1 268 ? 15.131 -14.362 10.987 1.00 69.75 268 ASN A CA 1
ATOM 2132 C C . ASN A 1 268 ? 16.311 -13.377 10.946 1.00 69.75 268 ASN A C 1
ATOM 2134 O O . ASN A 1 268 ? 17.154 -13.381 11.846 1.00 69.75 268 ASN A O 1
ATOM 2138 N N . GLN A 1 269 ? 16.421 -12.552 9.902 1.00 73.06 269 GLN A N 1
ATOM 2139 C CA . GLN A 1 269 ? 17.508 -11.586 9.794 1.00 73.06 269 GLN A CA 1
ATOM 2140 C C . GLN A 1 269 ? 17.125 -10.256 10.447 1.00 73.06 269 GLN A C 1
ATOM 2142 O O . GLN A 1 269 ? 16.286 -9.513 9.946 1.00 73.06 269 GLN A O 1
ATOM 2147 N N . SER A 1 270 ? 17.805 -9.916 11.544 1.00 80.00 270 SER A N 1
ATOM 2148 C CA . SER A 1 270 ? 17.763 -8.559 12.090 1.00 80.00 270 SER A CA 1
ATOM 2149 C C . SER A 1 270 ? 18.577 -7.630 11.189 1.00 80.00 270 SER A C 1
ATOM 2151 O O . SER A 1 270 ? 19.790 -7.801 11.040 1.00 80.00 270 SER A O 1
ATOM 2153 N N . ILE A 1 271 ? 17.907 -6.669 10.555 1.00 81.19 271 ILE A N 1
ATOM 2154 C CA . ILE A 1 271 ? 18.535 -5.658 9.703 1.00 81.19 271 ILE A CA 1
ATOM 2155 C C . ILE A 1 271 ? 18.412 -4.308 10.419 1.00 81.19 271 ILE A C 1
ATOM 2157 O O . ILE A 1 271 ? 17.293 -3.829 10.601 1.00 81.19 271 ILE A O 1
ATOM 2161 N N . PRO A 1 272 ? 19.529 -3.678 10.826 1.00 85.50 272 PRO A N 1
ATOM 2162 C CA . PRO A 1 272 ? 19.498 -2.339 11.404 1.00 85.50 272 PRO A CA 1
ATOM 2163 C C . PRO A 1 272 ? 18.867 -1.331 10.440 1.00 85.50 272 PRO A C 1
ATOM 2165 O O . PRO A 1 272 ? 19.150 -1.372 9.242 1.00 85.50 272 PRO A O 1
ATOM 2168 N N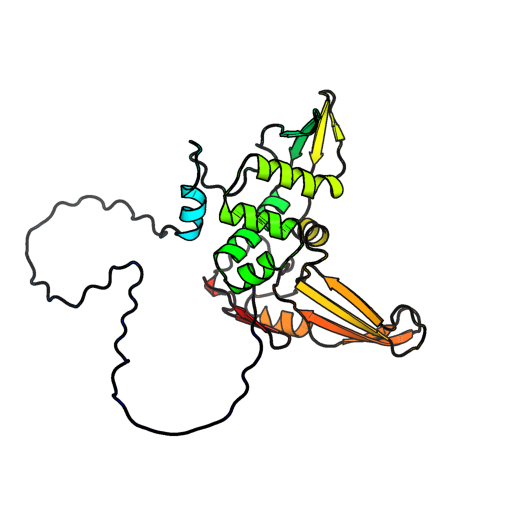 . LEU A 1 273 ? 18.083 -0.381 10.961 1.00 82.12 273 LEU A N 1
ATOM 2169 C CA . LEU A 1 273 ? 17.483 0.688 10.150 1.00 82.12 273 LEU A CA 1
ATOM 2170 C C . LEU A 1 273 ? 18.539 1.486 9.368 1.00 82.12 273 LEU A C 1
ATOM 2172 O O . LEU A 1 273 ? 18.328 1.809 8.207 1.00 82.12 273 LEU A O 1
ATOM 2176 N N . SER A 1 274 ? 19.732 1.668 9.941 1.00 84.56 274 SER A N 1
ATOM 2177 C CA . SER A 1 274 ? 20.872 2.327 9.289 1.00 84.56 274 SER A CA 1
ATOM 2178 C C . SER A 1 274 ? 21.415 1.617 8.041 1.00 84.56 274 SER A C 1
ATOM 2180 O O . SER A 1 274 ? 22.214 2.197 7.310 1.00 84.56 274 SER A O 1
ATOM 2182 N N . MET A 1 275 ? 21.033 0.358 7.790 1.00 85.56 275 MET A N 1
ATOM 2183 C CA . MET A 1 275 ? 21.420 -0.366 6.572 1.00 85.56 275 MET A CA 1
ATOM 2184 C C . MET A 1 275 ? 20.503 -0.061 5.390 1.00 85.56 275 MET A C 1
ATOM 2186 O O . MET A 1 275 ? 20.877 -0.346 4.249 1.00 85.56 275 MET A O 1
ATOM 2190 N N . PHE A 1 276 ? 19.311 0.475 5.648 1.00 84.94 276 PHE A N 1
ATOM 2191 C CA . PHE A 1 276 ? 18.416 0.900 4.588 1.00 84.94 276 PHE A CA 1
ATOM 2192 C C . PHE A 1 276 ? 18.952 2.189 3.958 1.00 84.94 276 PHE A C 1
ATOM 2194 O O . PHE A 1 276 ? 19.479 3.051 4.666 1.00 84.94 276 PHE A O 1
ATOM 2201 N N . PRO A 1 277 ? 18.877 2.318 2.623 1.00 86.06 277 PRO A N 1
ATOM 2202 C CA . PRO A 1 277 ? 19.274 3.556 1.969 1.00 86.06 277 PRO A CA 1
ATOM 2203 C C . PRO A 1 277 ? 18.407 4.700 2.498 1.00 86.06 277 PRO A C 1
ATOM 2205 O O . PRO A 1 277 ? 17.228 4.494 2.738 1.00 86.06 277 PRO A O 1
ATOM 2208 N N . ILE A 1 278 ? 18.978 5.893 2.671 1.00 85.81 278 ILE A N 1
ATOM 2209 C CA . ILE A 1 278 ? 18.233 7.084 3.126 1.00 85.81 278 ILE A CA 1
ATOM 2210 C C . ILE A 1 278 ? 17.316 7.604 2.016 1.00 85.81 278 ILE A C 1
ATOM 2212 O O . ILE A 1 278 ? 16.297 8.222 2.284 1.00 85.81 278 ILE A O 1
ATOM 2216 N N . GLN A 1 279 ? 17.648 7.331 0.757 1.00 88.69 279 GLN A N 1
ATOM 2217 C CA . GLN A 1 279 ? 16.816 7.700 -0.377 1.00 88.69 279 GLN A CA 1
ATOM 2218 C C . GLN A 1 279 ? 16.872 6.636 -1.470 1.00 88.69 279 GLN A C 1
ATOM 2220 O O . GLN A 1 279 ? 17.900 5.975 -1.640 1.00 88.69 279 GLN A O 1
ATOM 2225 N N . LEU A 1 280 ? 15.788 6.509 -2.229 1.00 90.94 280 LEU A N 1
ATOM 2226 C CA . LEU A 1 280 ? 15.763 5.839 -3.520 1.00 90.94 280 LEU A CA 1
ATOM 2227 C C . LEU A 1 280 ? 15.399 6.832 -4.617 1.00 90.94 280 LEU A C 1
ATOM 2229 O O . LEU A 1 280 ? 14.684 7.792 -4.377 1.00 90.94 280 LEU A O 1
ATOM 2233 N N . GLU A 1 281 ? 15.840 6.592 -5.840 1.00 91.50 281 GLU A N 1
ATOM 2234 C CA . GLU A 1 281 ? 15.486 7.421 -6.991 1.00 91.50 281 GLU A CA 1
ATOM 2235 C C . GLU A 1 281 ? 14.960 6.535 -8.118 1.00 91.50 281 GLU A C 1
ATOM 2237 O O . GLU A 1 281 ? 15.574 5.529 -8.457 1.00 91.50 281 GLU A O 1
ATOM 2242 N N . ALA A 1 282 ? 13.821 6.872 -8.712 1.00 90.12 282 ALA A N 1
ATOM 2243 C CA . ALA A 1 282 ? 13.291 6.139 -9.857 1.00 90.12 282 ALA A CA 1
ATOM 2244 C C . ALA A 1 282 ? 12.405 7.040 -10.714 1.00 90.12 282 ALA A C 1
ATOM 2246 O O . ALA A 1 282 ? 11.649 7.848 -10.196 1.00 90.12 282 ALA A O 1
ATOM 2247 N N . ASN A 1 283 ? 12.504 6.922 -12.043 1.00 82.75 283 ASN A N 1
ATOM 2248 C CA . ASN A 1 283 ? 11.721 7.731 -12.988 1.00 82.75 283 ASN A CA 1
ATOM 2249 C C . ASN A 1 283 ? 11.765 9.251 -12.697 1.00 82.75 283 ASN A C 1
ATOM 2251 O O . ASN A 1 283 ? 10.757 9.924 -12.867 1.00 82.75 283 ASN A O 1
ATOM 2255 N N . THR A 1 284 ? 12.925 9.783 -12.279 1.00 79.94 284 THR A N 1
ATOM 2256 C CA . THR A 1 284 ? 13.158 11.181 -11.825 1.00 79.94 284 THR A CA 1
ATOM 2257 C C . THR A 1 284 ? 12.511 11.580 -10.494 1.00 79.94 284 THR A C 1
ATOM 2259 O O . THR A 1 284 ? 12.699 12.705 -10.052 1.00 79.94 284 THR A O 1
ATOM 2262 N N . VAL A 1 285 ? 11.837 10.648 -9.821 1.00 82.38 285 VAL A N 1
ATOM 2263 C CA . VAL A 1 285 ? 11.180 10.816 -8.522 1.00 82.38 285 VAL A CA 1
ATOM 2264 C C . VAL A 1 285 ? 12.120 10.328 -7.409 1.00 82.38 285 VAL A C 1
ATOM 2266 O O . VAL A 1 285 ? 12.718 9.256 -7.523 1.00 82.38 285 VAL A O 1
ATOM 2269 N N . LYS A 1 286 ? 12.292 11.131 -6.350 1.00 86.50 286 LYS A N 1
ATOM 2270 C CA . LYS A 1 286 ? 13.180 10.849 -5.203 1.00 86.50 286 LYS A CA 1
ATOM 2271 C C . LYS A 1 286 ? 12.444 10.487 -3.917 1.00 86.50 286 LYS A C 1
ATOM 2273 O O . LYS A 1 286 ? 11.822 11.341 -3.301 1.00 86.50 286 LYS A O 1
ATOM 2278 N N . TYR A 1 287 ? 12.642 9.269 -3.457 1.00 86.19 287 TYR A N 1
ATOM 2279 C CA . TYR A 1 287 ? 11.962 8.661 -2.334 1.00 86.19 287 TYR A CA 1
ATOM 2280 C C . TYR A 1 287 ? 12.815 8.684 -1.068 1.00 86.19 287 TYR A C 1
ATOM 2282 O O . TYR A 1 287 ? 13.779 7.936 -1.000 1.00 86.19 287 TYR A O 1
ATOM 2290 N N . VAL A 1 288 ? 12.470 9.486 -0.055 1.00 80.12 288 VAL A N 1
ATOM 2291 C CA . VAL A 1 288 ? 13.298 9.660 1.157 1.00 80.12 288 VAL A CA 1
ATOM 2292 C C . VAL A 1 288 ? 12.764 8.854 2.348 1.00 80.12 288 VAL A C 1
ATOM 2294 O O . VAL A 1 288 ? 11.559 8.765 2.571 1.00 80.12 288 VAL A O 1
ATOM 2297 N N . TYR A 1 289 ? 13.684 8.278 3.121 1.00 71.25 289 TYR A N 1
ATOM 2298 C CA . TYR A 1 289 ? 13.463 7.690 4.435 1.00 71.25 289 TYR A CA 1
ATOM 2299 C C . TYR A 1 289 ? 14.021 8.621 5.508 1.00 71.25 289 TYR A C 1
ATOM 2301 O O . TYR A 1 289 ? 15.213 8.925 5.497 1.00 71.25 289 TYR A O 1
ATOM 2309 N N . ASN A 1 290 ? 13.189 8.998 6.474 1.00 56.97 290 ASN A N 1
ATOM 2310 C CA . ASN A 1 290 ? 13.656 9.594 7.722 1.00 56.97 290 ASN A CA 1
ATOM 2311 C C . ASN A 1 290 ? 13.539 8.542 8.829 1.00 56.97 290 ASN A C 1
ATOM 2313 O O . ASN A 1 290 ? 12.488 7.911 8.968 1.00 56.97 290 ASN A O 1
ATOM 2317 N N . PHE A 1 291 ? 14.643 8.316 9.541 1.00 53.47 291 PHE A N 1
ATOM 2318 C CA . PHE A 1 291 ? 14.746 7.401 10.680 1.00 53.47 291 PHE A CA 1
ATOM 2319 C C . PHE A 1 291 ? 14.747 8.175 11.990 1.00 53.47 291 PHE A C 1
ATOM 2321 O O . PHE A 1 291 ? 15.325 9.285 11.999 1.00 53.47 291 PHE A O 1
#

Sequence (291 aa):
MHLEGIEPLTKLNSSDDSTSEKSLDEFENWGGLGKPNIPVFPKCCESKNKRKRNTTYMEKTPEIDRILQKKNTRSNLNTLLINGNIATPLHVAKQRYIVMNTCPFDALAVIITMAYTDFKTNTVFVDSSENNMLRFCKSLALYGPTKKTYTDRLELLKPIFKSSHDISRINVIDARCNVSFVATKLLVNAPSAIEKIRCTTDGCNNKNKDIESPTLILRFKNVKNLQKSLDNYTKEQVYECGYCYKSLSSRRTVMNHLLIETDTLPENQSIPLSMFPIQLEANTVKYVYNF

Radius of gyration: 25.63 Å; Cα contacts (8 Å, |Δi|>4): 405; chains: 1; bounding box: 62×64×83 Å

Nearest PDB structures (foldseek):
  9fio-assembly1_A  TM=3.796E-01  e=2.823E-03  Homo sapiens
  4q8g-assembly1_A  TM=3.732E-01  e=2.823E-03  Saccharomyces cerevisiae
  6lvs-assembly5_E  TM=3.614E-01  e=4.530E-03  Homo sapiens
  6vn3-assembly2_B  TM=3.324E-01  e=8.678E-03  Homo sapiens
  4q8g-assembly2_B  TM=4.264E-01  e=1.169E-01  Saccharomyces cerevisiae

InterPro domains:
  IPR013087 Zinc finger C2H2-type [PS50157] (239-266)